Protein AF-A0AAX4JDX9-F1 (afdb_monomer_lite)

Foldseek 3Di:
DADPLQRDDDDPCPPVCCVDPLSVVSVVCVVVVHHRDDPVVVVVVVPDDDDPPPPPPDDDDDDDDDDDDDPDDDPPPPPQDADLVDRHGDDLVVVVVVVDDSQCSVCLVQCAHPLPRDHDPDNVVSSVCVVVDCLVPQDCDPNWRQRPVRDTHDPPPDDPDDDDPPDDDDDPDDPPPPPPPPPPVVVVVVVVVVVVVVVVVVPDDPDDDDPVVD

InterPro domains:
  IPR013087 Zinc finger C2H2-type [PS00028] (113-135)

Radius of gyration: 29.44 Å; chains: 1; bounding box: 74×72×73 Å

Structure (mmCIF, N/CA/C/O backbone):
data_AF-A0AAX4JDX9-F1
#
_entry.id   AF-A0AAX4JDX9-F1
#
loop_
_atom_site.group_PDB
_atom_site.id
_atom_site.type_symbol
_atom_site.label_atom_id
_atom_site.label_alt_id
_atom_site.label_comp_id
_atom_site.label_asym_id
_atom_site.label_entity_id
_atom_site.label_seq_id
_atom_site.pdbx_PDB_ins_code
_atom_site.Cartn_x
_atom_site.Cartn_y
_atom_site.Cartn_z
_atom_site.occupancy
_atom_site.B_iso_or_equiv
_atom_site.auth_seq_id
_atom_site.auth_comp_id
_atom_site.auth_asym_id
_atom_site.auth_atom_id
_atom_site.pdbx_PDB_model_num
ATOM 1 N N . MET A 1 1 ? 21.540 -9.483 -31.081 1.00 88.56 1 MET A N 1
ATOM 2 C CA . MET A 1 1 ? 21.718 -9.995 -29.690 1.00 88.56 1 MET A CA 1
ATOM 3 C C . MET A 1 1 ? 20.359 -9.967 -29.003 1.00 88.56 1 MET A C 1
ATOM 5 O O . MET A 1 1 ? 19.629 -9.013 -29.239 1.00 88.56 1 MET A O 1
ATOM 9 N N . LYS A 1 2 ? 19.993 -10.968 -28.188 1.00 95.00 2 LYS A N 1
ATOM 10 C CA . LYS A 1 2 ? 18.695 -10.973 -27.481 1.00 95.00 2 LYS A CA 1
ATOM 11 C C . LYS A 1 2 ? 18.833 -10.452 -26.053 1.00 95.00 2 LYS A C 1
ATOM 13 O O . LYS A 1 2 ? 19.734 -10.873 -25.330 1.00 95.00 2 LYS A O 1
ATOM 18 N N . CYS A 1 3 ? 17.947 -9.548 -25.651 1.00 96.19 3 CYS A N 1
ATOM 19 C CA . CYS A 1 3 ? 17.867 -9.078 -24.271 1.00 96.19 3 CYS A CA 1
ATOM 20 C C . CYS A 1 3 ? 17.037 -10.069 -23.446 1.00 96.19 3 CYS A C 1
ATOM 22 O O . CYS A 1 3 ? 15.886 -10.328 -23.781 1.0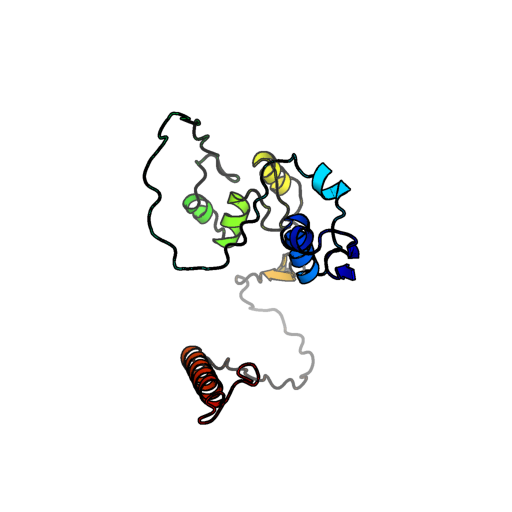0 96.19 3 CYS A O 1
ATOM 24 N N . THR A 1 4 ? 17.589 -10.625 -22.366 1.00 95.81 4 THR A N 1
ATOM 25 C CA . THR A 1 4 ? 16.883 -11.615 -21.531 1.00 95.81 4 THR A CA 1
ATOM 26 C C . THR A 1 4 ? 15.716 -11.016 -20.746 1.00 95.81 4 THR A C 1
ATOM 28 O O . THR A 1 4 ? 14.712 -11.697 -20.570 1.00 95.81 4 THR A O 1
ATOM 31 N N . ALA A 1 5 ? 15.822 -9.750 -20.329 1.00 95.88 5 ALA A N 1
ATOM 32 C CA . ALA A 1 5 ? 14.774 -9.054 -19.582 1.00 95.88 5 ALA A CA 1
ATOM 33 C C . ALA A 1 5 ? 13.570 -8.683 -20.457 1.00 95.88 5 ALA A C 1
ATOM 35 O O . ALA A 1 5 ? 12.433 -8.781 -20.018 1.00 95.88 5 ALA A O 1
ATOM 36 N N . CYS A 1 6 ? 13.809 -8.261 -21.702 1.00 96.06 6 CYS A N 1
ATOM 37 C CA . CYS A 1 6 ? 12.745 -7.815 -22.610 1.00 96.06 6 CYS A CA 1
ATOM 38 C C . CYS A 1 6 ? 12.300 -8.894 -23.605 1.00 96.06 6 CYS A C 1
ATOM 40 O O . CYS A 1 6 ? 11.277 -8.727 -24.248 1.00 96.06 6 CYS A O 1
ATOM 42 N N . GLN A 1 7 ? 13.077 -9.969 -23.771 1.00 95.38 7 GLN A N 1
ATOM 43 C CA . GLN A 1 7 ? 12.855 -11.031 -24.763 1.00 95.38 7 GLN A CA 1
ATOM 44 C C . GLN A 1 7 ? 12.786 -10.543 -26.225 1.00 95.38 7 GLN A C 1
ATOM 46 O O . GLN A 1 7 ? 12.297 -11.256 -27.094 1.00 95.38 7 GLN A O 1
ATOM 51 N N . VAL A 1 8 ? 13.332 -9.356 -26.518 1.00 94.62 8 VAL A N 1
ATOM 52 C CA . VAL A 1 8 ? 13.373 -8.769 -27.868 1.00 94.62 8 VAL A CA 1
ATOM 53 C C . VAL A 1 8 ? 14.750 -8.971 -28.504 1.00 94.62 8 VAL A C 1
ATOM 55 O O . VAL A 1 8 ? 15.791 -8.848 -27.841 1.00 94.62 8 VAL A O 1
ATOM 58 N N . GLU A 1 9 ? 14.760 -9.268 -29.803 1.00 95.75 9 GLU A N 1
ATOM 59 C CA . GLU A 1 9 ? 15.969 -9.269 -30.622 1.00 95.75 9 GLU A CA 1
ATOM 60 C C . GLU A 1 9 ? 16.367 -7.835 -30.982 1.00 95.75 9 GLU A C 1
ATOM 62 O O . GLU A 1 9 ? 15.632 -7.105 -31.642 1.00 95.75 9 GLU A O 1
ATOM 67 N N . LEU A 1 10 ? 17.545 -7.417 -30.522 1.00 93.12 10 LEU A N 1
ATOM 68 C CA . LEU A 1 10 ? 18.084 -6.092 -30.804 1.00 93.12 10 LEU A CA 1
ATOM 69 C C . LEU A 1 10 ? 18.974 -6.169 -32.040 1.00 93.12 10 LEU A C 1
ATOM 71 O O . LEU A 1 10 ? 19.996 -6.873 -32.018 1.00 93.12 10 LEU A O 1
ATOM 75 N N . VAL A 1 11 ? 18.567 -5.438 -33.081 1.00 89.50 11 VAL A N 1
ATOM 76 C CA . VAL A 1 11 ? 19.298 -5.327 -34.348 1.00 89.50 11 VAL A CA 1
ATOM 77 C C . VAL A 1 11 ? 20.189 -4.080 -34.341 1.00 89.50 11 VAL A C 1
ATOM 79 O O . VAL A 1 11 ? 21.396 -4.253 -34.457 1.00 89.50 11 VAL A O 1
ATOM 82 N N . ASP A 1 12 ? 19.667 -2.874 -34.046 1.00 82.00 12 ASP A N 1
ATOM 83 C CA . ASP A 1 12 ? 20.443 -1.654 -34.357 1.00 82.00 12 ASP A CA 1
ATOM 84 C C . ASP A 1 12 ? 20.808 -0.686 -33.216 1.00 82.00 12 ASP A C 1
ATOM 86 O O . ASP A 1 12 ? 21.791 0.024 -33.366 1.00 82.00 12 ASP A O 1
ATOM 90 N N . ASN A 1 13 ? 20.178 -0.681 -32.033 1.00 91.00 13 ASN A N 1
ATOM 91 C CA . ASN A 1 13 ? 20.533 0.297 -30.979 1.00 91.00 13 ASN A CA 1
ATOM 92 C C . ASN A 1 13 ? 20.596 -0.307 -29.567 1.00 91.00 13 ASN A C 1
ATOM 94 O O . ASN A 1 13 ? 19.773 -0.015 -28.696 1.00 91.00 13 ASN A O 1
ATOM 98 N N . LEU A 1 14 ? 21.628 -1.119 -29.298 1.00 93.62 14 LEU A N 1
ATOM 99 C CA . LEU A 1 14 ? 21.824 -1.743 -27.978 1.00 93.62 14 LEU A CA 1
ATOM 100 C C . LEU A 1 14 ? 21.866 -0.705 -26.843 1.00 93.62 14 LEU A C 1
ATOM 102 O O . LEU A 1 14 ? 21.207 -0.869 -25.820 1.00 93.62 14 LEU A O 1
ATOM 106 N N . LYS A 1 15 ? 22.621 0.386 -27.028 1.00 95.62 15 LYS A N 1
ATOM 107 C CA . LYS A 1 15 ? 22.798 1.419 -25.993 1.00 95.62 15 LYS A CA 1
ATOM 108 C C . LYS A 1 15 ? 21.507 2.170 -25.673 1.00 95.62 15 LYS A C 1
ATOM 110 O O . LYS A 1 15 ? 21.327 2.567 -24.526 1.00 95.62 15 LYS A O 1
ATOM 115 N N . GLU A 1 16 ? 20.636 2.380 -26.655 1.00 95.12 16 GLU A N 1
ATOM 116 C CA . GLU A 1 16 ? 19.357 3.062 -26.434 1.00 95.12 16 GLU A CA 1
ATOM 117 C C . GLU A 1 16 ? 18.363 2.135 -25.743 1.00 95.12 16 GLU A C 1
ATOM 119 O O . GLU A 1 16 ? 17.696 2.556 -24.801 1.00 95.12 16 GLU A O 1
ATOM 124 N N . HIS A 1 17 ? 18.341 0.851 -26.117 1.00 95.50 17 HIS A N 1
ATOM 125 C CA . HIS A 1 17 ? 17.499 -0.142 -25.458 1.00 95.50 17 HIS A CA 1
ATOM 126 C C . HIS A 1 17 ? 17.762 -0.211 -23.949 1.00 95.50 17 HIS A C 1
ATOM 128 O O . HIS A 1 17 ? 16.831 -0.054 -23.165 1.00 95.50 17 HIS A O 1
ATOM 134 N N . TYR A 1 18 ? 19.024 -0.359 -23.529 1.00 95.56 18 TYR A N 1
ATOM 135 C CA . TYR A 1 18 ? 19.375 -0.431 -22.103 1.00 95.56 18 TYR A CA 1
ATOM 136 C C . TYR A 1 18 ? 19.109 0.873 -21.332 1.00 95.56 18 TYR A C 1
ATOM 138 O O . TYR A 1 18 ? 19.016 0.848 -20.107 1.00 95.56 18 TYR A O 1
ATOM 146 N N . LYS A 1 19 ? 18.986 2.011 -22.028 1.00 95.62 19 LYS A N 1
ATOM 147 C CA . LYS A 1 19 ? 18.626 3.302 -21.422 1.00 95.62 19 LYS A CA 1
ATOM 148 C C . LYS A 1 19 ? 17.118 3.552 -21.372 1.00 95.62 19 LYS A C 1
ATOM 150 O O . LYS A 1 19 ? 16.700 4.398 -20.585 1.00 95.62 19 LYS A O 1
ATOM 155 N N . SER A 1 20 ? 16.331 2.852 -22.190 1.00 94.88 20 SER A N 1
ATOM 156 C CA . SER A 1 20 ? 14.879 3.026 -22.269 1.00 94.88 20 SER A CA 1
ATOM 157 C C . SER A 1 20 ? 14.181 2.669 -20.954 1.00 94.88 20 SER A C 1
ATOM 159 O O . SER A 1 20 ? 14.582 1.735 -20.255 1.00 94.88 20 SER A O 1
ATOM 161 N N . ASP A 1 21 ? 13.111 3.393 -20.623 1.00 94.69 21 ASP A N 1
ATOM 162 C CA . ASP A 1 21 ? 12.350 3.140 -19.394 1.00 94.69 21 ASP A CA 1
ATOM 163 C C . ASP A 1 21 ? 11.592 1.808 -19.448 1.00 94.69 21 ASP A C 1
ATOM 165 O O . ASP A 1 21 ? 11.508 1.115 -18.435 1.00 94.69 21 ASP A O 1
ATOM 169 N N . LEU A 1 22 ? 11.184 1.369 -20.646 1.00 94.31 22 LEU A N 1
ATOM 170 C CA . LEU A 1 22 ? 10.640 0.029 -20.881 1.00 94.31 22 LEU A CA 1
ATOM 171 C C . LEU A 1 22 ? 11.601 -1.067 -20.393 1.00 94.31 22 LEU A C 1
ATOM 173 O O . LEU A 1 22 ? 11.184 -2.023 -19.741 1.00 94.31 22 LEU A O 1
ATOM 177 N N . HIS A 1 23 ? 12.901 -0.926 -20.679 1.00 95.94 23 HIS A N 1
ATOM 178 C CA . HIS A 1 23 ? 13.896 -1.895 -20.231 1.00 95.94 23 HIS A CA 1
ATOM 179 C C . HIS A 1 23 ? 14.027 -1.909 -18.706 1.00 95.94 23 HIS A C 1
ATOM 181 O O . HIS A 1 23 ? 14.022 -2.984 -18.109 1.00 95.94 23 HIS A O 1
ATOM 187 N N . LYS A 1 24 ? 14.094 -0.735 -18.064 1.00 96.06 24 LYS A N 1
ATOM 188 C CA . LYS A 1 24 ? 14.170 -0.632 -16.595 1.00 96.06 24 LYS A CA 1
ATOM 189 C C . LYS A 1 24 ? 12.960 -1.285 -15.924 1.00 96.06 24 LYS A C 1
ATOM 191 O O . LYS A 1 24 ? 13.129 -2.066 -14.990 1.00 96.06 24 LYS A O 1
ATOM 196 N N . LEU A 1 25 ? 11.762 -1.019 -16.443 1.00 94.44 25 LEU A N 1
ATOM 197 C CA . LEU A 1 25 ? 10.514 -1.571 -15.926 1.00 94.44 25 LEU A CA 1
ATOM 198 C C . LEU A 1 25 ? 10.464 -3.096 -16.096 1.00 94.44 25 LEU A C 1
ATOM 200 O O . LEU A 1 25 ? 10.130 -3.814 -15.156 1.00 94.44 25 LEU A O 1
ATOM 204 N N . ASN A 1 26 ? 10.881 -3.615 -17.252 1.00 95.75 26 ASN A N 1
ATOM 205 C CA . ASN A 1 26 ? 10.943 -5.059 -17.484 1.00 95.75 26 ASN A CA 1
ATOM 206 C C . ASN A 1 26 ? 12.007 -5.761 -16.626 1.00 95.75 26 ASN A C 1
ATOM 208 O O . ASN A 1 26 ? 11.758 -6.866 -16.147 1.00 95.75 26 ASN A O 1
ATOM 212 N N . VAL A 1 27 ? 13.151 -5.123 -16.356 1.00 96.69 27 VAL A N 1
ATOM 213 C CA . VAL A 1 27 ? 14.146 -5.641 -15.398 1.00 96.69 27 VAL A CA 1
ATOM 214 C C . VAL A 1 27 ? 13.549 -5.724 -13.993 1.00 96.69 27 VAL A C 1
ATOM 216 O O . VAL A 1 27 ? 13.705 -6.743 -13.323 1.00 96.69 27 VAL A O 1
ATOM 219 N N . GLN A 1 28 ? 12.812 -4.699 -13.563 1.00 95.06 28 GLN A N 1
ATOM 220 C CA . GLN A 1 28 ? 12.127 -4.716 -12.273 1.00 95.06 28 GLN A CA 1
ATOM 221 C C . GLN A 1 28 ? 11.077 -5.834 -12.212 1.00 95.06 28 GLN A C 1
ATOM 223 O O . GLN A 1 28 ? 11.088 -6.625 -11.274 1.00 95.06 28 GLN A O 1
ATOM 228 N N . ARG A 1 29 ? 10.226 -5.982 -13.237 1.00 94.62 29 ARG A N 1
ATOM 229 C CA . ARG A 1 29 ? 9.246 -7.085 -13.332 1.00 94.62 29 ARG A CA 1
ATOM 230 C C . ARG A 1 29 ? 9.910 -8.459 -13.282 1.00 94.62 29 ARG A C 1
ATOM 232 O O . ARG A 1 29 ? 9.409 -9.350 -12.596 1.00 94.62 29 ARG A O 1
ATOM 239 N N . GLN A 1 30 ? 11.065 -8.611 -13.931 1.00 96.00 30 GLN A N 1
ATOM 240 C CA . GLN A 1 30 ? 11.835 -9.851 -13.908 1.00 96.00 30 GLN A CA 1
ATOM 241 C C . GLN A 1 30 ? 12.283 -10.229 -12.487 1.00 96.00 30 GLN A C 1
ATOM 243 O O . GLN A 1 30 ? 12.251 -11.412 -12.148 1.00 96.00 30 GLN A O 1
ATOM 248 N N . MET A 1 31 ? 12.640 -9.256 -11.636 1.00 92.12 31 MET A N 1
ATOM 249 C CA . MET A 1 31 ? 12.987 -9.510 -10.227 1.00 92.12 31 MET A CA 1
ATOM 250 C C . MET A 1 31 ? 11.815 -10.078 -9.416 1.00 92.12 31 MET A C 1
ATOM 252 O O . MET A 1 31 ? 12.040 -10.822 -8.466 1.00 92.12 31 MET A O 1
ATOM 256 N N . TYR A 1 32 ? 10.578 -9.765 -9.809 1.00 93.69 32 TYR A N 1
ATOM 257 C CA . TYR A 1 32 ? 9.352 -10.263 -9.178 1.00 93.69 32 TYR A CA 1
ATOM 258 C C . TYR A 1 32 ? 8.729 -11.460 -9.911 1.00 93.69 32 TYR A C 1
ATOM 260 O O . TYR A 1 32 ? 7.608 -11.848 -9.597 1.00 93.69 32 TYR A O 1
ATOM 268 N N . HIS A 1 33 ? 9.427 -12.047 -10.890 1.00 91.19 33 HIS A N 1
ATOM 269 C CA . HIS A 1 33 ? 8.914 -13.140 -11.728 1.00 91.19 33 HIS A CA 1
ATOM 270 C C . HIS A 1 33 ? 7.627 -12.798 -12.504 1.00 91.19 33 HIS A C 1
ATOM 272 O O . HIS A 1 33 ? 6.841 -13.683 -12.841 1.00 91.19 33 HIS A O 1
ATOM 278 N N . ILE A 1 34 ? 7.418 -11.519 -12.817 1.00 90.88 34 ILE A N 1
ATOM 279 C CA . ILE A 1 34 ? 6.293 -11.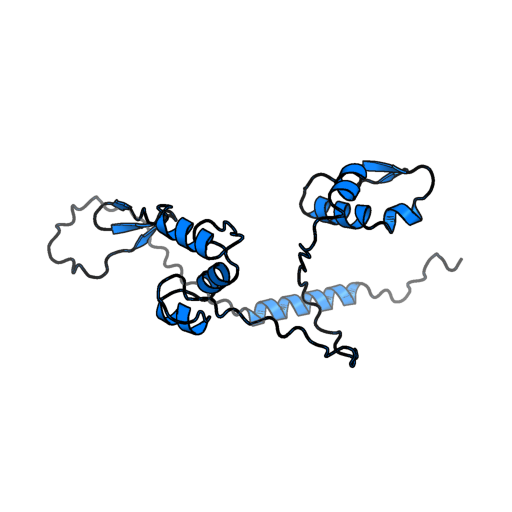042 -13.624 1.00 90.88 34 ILE A CA 1
ATOM 280 C C . ILE A 1 34 ? 6.731 -11.032 -15.101 1.00 90.88 34 ILE A C 1
ATOM 282 O O . ILE A 1 34 ? 7.867 -10.636 -15.386 1.00 90.88 34 ILE A O 1
ATOM 286 N N . PRO A 1 35 ? 5.882 -11.458 -16.059 1.00 94.81 35 PRO A N 1
ATOM 287 C CA . PRO A 1 35 ? 6.231 -11.433 -17.477 1.00 94.81 35 PRO A CA 1
ATOM 288 C C . PRO A 1 35 ? 6.546 -10.006 -17.972 1.00 94.81 35 PRO A C 1
ATOM 290 O O . PRO A 1 35 ? 5.965 -9.033 -17.465 1.00 94.81 35 PRO A O 1
ATOM 293 N N . PRO A 1 36 ? 7.471 -9.874 -18.945 1.00 96.44 36 PRO A N 1
ATOM 294 C CA . PRO A 1 36 ? 7.830 -8.582 -19.514 1.00 96.44 36 PRO A CA 1
ATOM 295 C C . PRO A 1 36 ? 6.657 -7.985 -20.293 1.00 96.44 36 PRO A C 1
ATOM 297 O O . PRO A 1 36 ? 5.915 -8.704 -20.957 1.00 96.44 36 PRO A O 1
ATOM 300 N N . ILE A 1 37 ? 6.524 -6.665 -20.212 1.00 95.31 37 ILE A N 1
ATOM 301 C CA . ILE A 1 37 ? 5.537 -5.880 -20.952 1.00 95.31 37 ILE A CA 1
ATOM 302 C C . ILE A 1 37 ? 6.066 -5.597 -22.359 1.00 95.31 37 ILE A C 1
ATOM 304 O O . ILE A 1 37 ? 7.256 -5.305 -22.550 1.00 95.31 37 ILE A O 1
ATOM 308 N N . SER A 1 38 ? 5.171 -5.683 -23.341 1.00 94.75 38 SER A N 1
ATOM 309 C CA . SER A 1 38 ? 5.464 -5.347 -24.731 1.00 94.75 38 SER A CA 1
ATOM 310 C C . SER A 1 38 ? 5.506 -3.830 -24.952 1.00 94.75 38 SER A C 1
ATOM 312 O O . SER A 1 38 ? 4.931 -3.043 -24.203 1.00 94.75 38 SER A O 1
ATOM 314 N N . LYS A 1 39 ? 6.193 -3.387 -26.009 1.00 91.25 39 LYS A N 1
ATOM 315 C CA . LYS A 1 39 ? 6.285 -1.953 -26.324 1.00 91.25 39 LYS A CA 1
ATOM 316 C C . LYS A 1 39 ? 4.904 -1.329 -26.593 1.00 91.25 39 LYS A C 1
ATOM 318 O O . LYS A 1 39 ? 4.674 -0.194 -26.197 1.00 91.25 39 LYS A O 1
ATOM 323 N N . GLU A 1 40 ? 4.004 -2.076 -27.231 1.00 92.31 40 GLU A N 1
ATOM 324 C CA . GLU A 1 40 ? 2.647 -1.626 -27.566 1.00 92.31 40 GLU A CA 1
ATOM 325 C C . GLU A 1 40 ? 1.801 -1.391 -26.306 1.00 92.31 40 GLU A C 1
ATOM 327 O O . GLU A 1 40 ? 1.161 -0.351 -26.176 1.00 92.31 40 GLU A O 1
ATOM 332 N N . GLU A 1 41 ? 1.859 -2.312 -25.339 1.00 90.94 41 GLU A N 1
ATOM 333 C CA . GLU A 1 41 ? 1.173 -2.176 -24.046 1.00 90.94 41 GLU A CA 1
ATOM 334 C C . GLU A 1 41 ? 1.703 -0.988 -23.234 1.00 90.94 41 GLU A C 1
ATOM 336 O O . GLU A 1 41 ? 0.922 -0.234 -22.658 1.00 90.94 41 GLU A O 1
ATOM 341 N N . PHE A 1 42 ? 3.023 -0.778 -23.233 1.00 91.31 42 PHE A N 1
ATOM 342 C CA . PHE A 1 42 ? 3.646 0.343 -22.526 1.00 91.31 42 PHE A CA 1
ATOM 343 C C . PHE A 1 42 ? 3.209 1.709 -23.076 1.00 91.31 42 PHE A C 1
ATOM 345 O O . PHE A 1 42 ? 3.000 2.650 -22.313 1.00 91.31 42 PHE A O 1
ATOM 352 N N . GLU A 1 43 ? 3.048 1.830 -24.396 1.00 90.50 43 GLU A N 1
ATOM 353 C CA . GLU A 1 43 ? 2.559 3.063 -25.025 1.00 90.50 43 GLU A CA 1
ATOM 354 C C . GLU A 1 43 ? 1.049 3.272 -24.794 1.00 90.50 43 GLU A C 1
ATOM 356 O O . GLU A 1 43 ? 0.609 4.415 -24.670 1.00 90.50 43 GLU A O 1
ATOM 361 N N . LEU A 1 44 ? 0.267 2.191 -24.668 1.00 86.62 44 LEU A N 1
ATOM 362 C CA . LEU A 1 44 ? -1.167 2.235 -24.344 1.00 86.62 44 LEU A CA 1
ATOM 363 C C . LEU A 1 44 ? -1.440 2.671 -22.892 1.00 86.62 44 LEU A C 1
ATOM 365 O O . LEU A 1 44 ? -2.383 3.425 -22.655 1.00 86.62 44 LEU A O 1
ATOM 369 N N . GLU A 1 45 ? -0.616 2.243 -21.929 1.00 70.75 45 GLU A N 1
ATOM 370 C CA . GLU A 1 45 ? -0.718 2.667 -20.519 1.00 70.75 45 GLU A CA 1
ATOM 371 C C . GLU A 1 45 ? -0.176 4.088 -20.269 1.00 70.75 45 GLU A C 1
ATOM 373 O O . GLU A 1 45 ? -0.473 4.697 -19.240 1.00 70.75 45 GLU A O 1
ATOM 378 N N . GLY A 1 46 ? 0.552 4.667 -21.231 1.00 60.72 46 GLY A N 1
ATOM 379 C CA . GLY A 1 46 ? 1.241 5.962 -21.140 1.00 60.72 46 GLY A CA 1
ATOM 380 C C . GLY A 1 46 ? 0.372 7.222 -20.983 1.00 60.72 46 GLY A C 1
ATOM 381 O O . GLY A 1 46 ? 0.881 8.326 -21.173 1.00 60.72 46 GLY A O 1
ATOM 382 N N . ALA A 1 47 ? -0.912 7.104 -20.632 1.00 48.75 47 ALA A N 1
ATOM 383 C CA . ALA A 1 47 ? -1.802 8.245 -20.395 1.00 48.75 47 ALA A CA 1
ATOM 384 C C . ALA A 1 47 ? -2.636 8.170 -19.102 1.00 48.75 47 ALA A C 1
ATOM 386 O O . ALA A 1 47 ? -3.338 9.138 -18.800 1.00 48.75 47 ALA A O 1
ATOM 387 N N . SER A 1 48 ? -2.571 7.092 -18.307 1.00 44.06 48 SER A N 1
ATOM 388 C CA . SER A 1 48 ? -3.232 7.092 -16.994 1.00 44.06 48 SER A CA 1
ATOM 389 C C . SER A 1 48 ? -2.271 7.587 -15.913 1.00 44.06 48 SER A C 1
ATOM 391 O O . SER A 1 48 ? -1.409 6.860 -15.429 1.00 44.06 48 SER A O 1
ATOM 393 N N . SER A 1 49 ? -2.437 8.863 -15.580 1.00 47.66 49 SER A N 1
ATOM 394 C CA . SER A 1 49 ? -1.925 9.561 -14.402 1.00 47.66 49 SER A CA 1
ATOM 395 C C . SER A 1 49 ? -1.797 8.696 -13.139 1.00 47.66 49 SER A C 1
ATOM 397 O O . SER A 1 49 ? -2.759 8.039 -12.747 1.00 47.66 49 SER A O 1
ATOM 399 N N . ASP A 1 50 ? -0.654 8.840 -12.465 1.00 50.38 50 ASP A N 1
ATOM 400 C CA . ASP A 1 50 ? -0.427 8.569 -11.040 1.00 50.38 50 ASP A CA 1
ATOM 401 C C . ASP A 1 50 ? -0.688 7.145 -10.531 1.00 50.38 50 ASP A C 1
ATOM 403 O O . ASP A 1 50 ? -1.639 6.886 -9.799 1.00 50.38 50 ASP A O 1
ATOM 407 N N . VAL A 1 51 ? 0.283 6.258 -10.758 1.00 49.50 51 VAL A N 1
ATOM 408 C CA . VAL A 1 51 ? 0.728 5.353 -9.687 1.00 49.50 51 VAL A CA 1
ATOM 409 C C . VAL A 1 51 ? 2.255 5.333 -9.690 1.00 49.50 51 VAL A C 1
ATOM 411 O O . VAL A 1 51 ? 2.900 4.366 -10.093 1.00 49.50 51 VAL A O 1
ATOM 414 N N . SER A 1 52 ? 2.854 6.437 -9.248 1.00 47.34 52 SER A N 1
ATOM 415 C CA . SER A 1 52 ? 4.225 6.417 -8.745 1.00 47.34 52 SER A CA 1
ATOM 416 C C . SER A 1 52 ? 4.227 5.512 -7.517 1.00 47.34 52 SER A C 1
ATOM 418 O O . SER A 1 52 ? 3.940 5.951 -6.405 1.00 47.34 52 SER A O 1
ATOM 420 N N . VAL A 1 53 ? 4.491 4.218 -7.707 1.00 48.22 53 VAL A N 1
ATOM 421 C CA . VAL A 1 53 ? 4.901 3.360 -6.595 1.00 48.22 53 VAL A CA 1
ATOM 422 C C . VAL A 1 53 ? 6.327 3.783 -6.265 1.00 48.22 53 VAL A C 1
ATOM 424 O O . VAL A 1 53 ? 7.294 3.150 -6.685 1.00 48.22 53 VAL A O 1
ATOM 427 N N . ASP A 1 54 ? 6.449 4.907 -5.559 1.00 42.22 54 ASP A N 1
ATOM 428 C CA . ASP A 1 54 ? 7.664 5.296 -4.862 1.00 42.22 54 ASP A CA 1
ATOM 429 C C . ASP A 1 54 ? 7.920 4.228 -3.799 1.00 42.22 54 ASP A C 1
ATOM 431 O O . ASP A 1 54 ? 7.528 4.335 -2.635 1.00 42.22 54 ASP A O 1
ATOM 435 N N . ILE A 1 55 ? 8.572 3.145 -4.223 1.00 49.25 55 ILE A N 1
ATOM 436 C CA . ILE A 1 55 ? 9.257 2.227 -3.328 1.00 49.25 55 ILE A CA 1
ATOM 437 C C . ILE A 1 55 ? 10.379 3.063 -2.724 1.00 49.25 55 ILE A C 1
ATOM 439 O O . ILE A 1 55 ? 11.469 3.175 -3.283 1.00 49.25 55 ILE A O 1
ATOM 443 N N . SER A 1 56 ? 10.056 3.704 -1.603 1.00 43.22 56 SER A N 1
ATOM 444 C CA . SER A 1 56 ? 10.980 4.400 -0.721 1.00 43.22 56 SER A CA 1
ATOM 445 C C . SER A 1 56 ? 11.997 3.386 -0.201 1.00 43.22 56 SER A C 1
ATOM 447 O O . SER A 1 56 ? 11.863 2.827 0.882 1.00 43.22 56 SER A O 1
ATOM 449 N N . LEU A 1 57 ? 13.001 3.093 -1.023 1.00 45.28 57 LEU A N 1
ATOM 450 C CA . LEU A 1 57 ? 14.251 2.511 -0.579 1.00 45.28 57 LEU A CA 1
ATOM 451 C C . LEU A 1 57 ? 14.960 3.604 0.212 1.00 45.28 57 LEU A C 1
ATOM 453 O O . LEU A 1 57 ? 15.308 4.646 -0.336 1.00 45.28 57 LEU A O 1
ATOM 457 N N . ASP A 1 58 ? 15.113 3.357 1.509 1.00 46.72 58 ASP A N 1
ATOM 458 C CA . ASP A 1 58 ? 15.853 4.164 2.473 1.00 46.72 58 ASP A CA 1
ATOM 459 C C . ASP A 1 58 ? 17.250 4.563 1.955 1.00 46.72 58 ASP A C 1
ATOM 461 O O . ASP A 1 58 ? 18.266 3.945 2.271 1.00 46.72 58 ASP A O 1
ATOM 465 N N . THR A 1 59 ? 17.330 5.655 1.201 1.00 41.88 59 THR A N 1
ATOM 466 C CA . THR A 1 59 ? 18.555 6.435 1.023 1.00 41.88 59 THR A CA 1
ATOM 467 C C . THR A 1 59 ? 18.435 7.691 1.866 1.00 41.88 59 THR A C 1
ATOM 469 O O . THR A 1 59 ? 18.047 8.764 1.406 1.00 41.88 59 THR A O 1
ATOM 472 N N . LYS A 1 60 ? 18.785 7.547 3.147 1.00 50.25 60 LYS A N 1
ATOM 473 C CA . LYS A 1 60 ? 19.280 8.671 3.940 1.00 50.25 60 LYS A CA 1
ATOM 474 C C . LYS A 1 60 ? 20.516 9.202 3.221 1.00 50.25 60 LYS A C 1
ATOM 476 O O . LYS A 1 60 ? 21.477 8.457 3.108 1.00 50.25 60 LYS A O 1
ATOM 481 N N . GLU A 1 61 ? 20.435 10.449 2.757 1.00 50.91 61 GLU A N 1
ATOM 482 C CA . GLU A 1 61 ? 21.513 11.355 2.309 1.00 50.91 61 GLU A CA 1
ATOM 483 C C . GLU A 1 61 ? 21.230 11.973 0.933 1.00 50.91 61 GLU A C 1
ATOM 485 O O . GLU A 1 61 ? 21.919 11.691 -0.034 1.00 50.91 61 GLU A O 1
ATOM 490 N N . PHE A 1 62 ? 20.250 12.878 0.845 1.00 40.16 62 PHE A N 1
ATOM 491 C CA . PHE A 1 62 ? 20.296 13.968 -0.144 1.00 40.16 62 PHE A CA 1
ATOM 492 C C . PHE A 1 62 ? 19.474 15.179 0.321 1.00 40.16 62 PHE A C 1
ATOM 494 O O . PHE A 1 62 ? 18.581 15.684 -0.351 1.00 40.16 62 PHE A O 1
ATOM 501 N N . SER A 1 63 ? 19.778 15.682 1.515 1.00 49.19 63 SER A N 1
ATOM 502 C CA . SER A 1 63 ? 19.375 17.028 1.918 1.00 49.19 63 SER A CA 1
ATOM 503 C C . SER A 1 63 ? 20.428 18.015 1.431 1.00 49.19 63 SER A C 1
ATOM 505 O O . SER A 1 63 ? 21.453 18.193 2.087 1.00 49.19 63 SER A O 1
ATOM 507 N N . ARG A 1 64 ? 20.163 18.662 0.290 1.00 50.72 64 ARG A N 1
ATOM 508 C CA . ARG A 1 64 ? 20.567 20.050 0.005 1.00 50.72 64 ARG A CA 1
ATOM 509 C C . ARG A 1 64 ? 19.912 20.564 -1.281 1.00 50.72 64 ARG A C 1
ATOM 511 O O . ARG A 1 64 ? 20.165 20.067 -2.367 1.00 50.72 64 ARG A O 1
ATOM 518 N N . GLU A 1 65 ? 19.141 21.631 -1.084 1.00 50.28 65 GLU A N 1
ATOM 519 C CA . GLU A 1 65 ? 18.892 22.719 -2.035 1.00 50.28 65 GLU A CA 1
ATOM 520 C C . GLU A 1 65 ? 17.958 22.461 -3.223 1.00 50.28 65 GLU A C 1
ATOM 522 O O . GLU A 1 65 ? 18.384 22.381 -4.368 1.00 50.28 65 GLU A O 1
ATOM 527 N N . ILE A 1 66 ? 16.649 22.572 -2.972 1.00 46.25 66 ILE A N 1
ATOM 528 C CA . ILE A 1 66 ? 15.754 23.232 -3.932 1.00 46.25 66 ILE A CA 1
ATOM 529 C C . ILE A 1 66 ? 14.984 24.320 -3.186 1.00 46.25 66 ILE A C 1
ATOM 531 O O . ILE A 1 66 ? 14.039 24.067 -2.443 1.00 46.25 66 ILE A O 1
ATOM 535 N N . LYS A 1 67 ? 15.457 25.557 -3.353 1.00 47.31 67 LYS A N 1
ATOM 536 C CA . LYS A 1 67 ? 14.772 26.772 -2.918 1.00 47.31 67 LYS A CA 1
ATOM 537 C C . LYS A 1 67 ? 13.731 27.165 -3.965 1.00 47.31 67 LYS A C 1
ATOM 539 O O . LYS A 1 67 ? 14.061 27.323 -5.134 1.00 47.31 67 LYS A O 1
ATOM 544 N N . ASN A 1 68 ? 12.527 27.426 -3.468 1.00 50.59 68 ASN A N 1
ATOM 545 C CA . ASN A 1 68 ? 11.634 28.516 -3.853 1.00 50.59 68 ASN A CA 1
ATOM 546 C C . ASN A 1 68 ? 11.394 28.735 -5.351 1.00 50.59 68 ASN A C 1
ATOM 548 O O . ASN A 1 68 ? 12.130 29.480 -5.998 1.00 50.59 68 ASN A O 1
ATOM 552 N N . LYS A 1 69 ? 10.245 28.253 -5.836 1.00 47.88 69 LYS A N 1
ATOM 553 C CA . LYS A 1 69 ? 9.353 29.034 -6.707 1.00 47.88 69 LYS A CA 1
ATOM 554 C C . LYS A 1 69 ? 7.979 28.365 -6.800 1.00 47.88 69 LYS A C 1
ATOM 556 O O . LYS A 1 69 ? 7.898 27.165 -7.021 1.00 47.88 69 LYS A O 1
ATOM 561 N N . ASN A 1 70 ? 6.941 29.197 -6.701 1.00 45.16 70 ASN A N 1
ATOM 562 C CA . ASN A 1 70 ? 5.510 28.926 -6.908 1.00 45.16 70 ASN A CA 1
ATOM 563 C C . ASN A 1 70 ? 4.661 28.561 -5.682 1.00 45.16 70 ASN A C 1
ATOM 565 O O . ASN A 1 70 ? 3.878 27.618 -5.698 1.00 45.16 70 ASN A O 1
ATOM 569 N N . GLU A 1 71 ? 4.674 29.439 -4.680 1.00 51.25 71 GLU A N 1
ATOM 570 C CA . GLU A 1 71 ? 3.489 29.680 -3.850 1.00 51.25 71 GLU A CA 1
ATOM 571 C C . GLU A 1 71 ? 2.476 30.512 -4.653 1.00 51.25 71 GLU A C 1
ATOM 573 O O . GLU A 1 71 ? 2.418 31.736 -4.553 1.00 51.25 71 GLU A O 1
ATOM 578 N N . ASN A 1 72 ? 1.692 29.872 -5.520 1.00 50.06 72 ASN A N 1
ATOM 579 C CA . ASN A 1 72 ? 0.534 30.531 -6.117 1.00 50.06 72 ASN A CA 1
ATOM 580 C C . ASN A 1 72 ? -0.654 29.570 -6.218 1.00 50.06 72 ASN A C 1
ATOM 582 O O . ASN A 1 72 ? -0.801 28.811 -7.166 1.00 50.06 72 ASN A O 1
ATOM 586 N N . LYS A 1 73 ? -1.529 29.693 -5.214 1.00 52.88 73 LYS A N 1
ATOM 587 C CA . LYS A 1 73 ? -2.990 29.556 -5.303 1.00 52.88 73 LYS A CA 1
ATOM 588 C C . LYS A 1 73 ? -3.536 28.270 -5.940 1.00 52.88 73 LYS A C 1
ATOM 590 O O . LYS A 1 73 ? -4.169 28.315 -6.986 1.00 52.88 73 LYS A O 1
ATOM 595 N N . LEU A 1 74 ? -3.556 27.199 -5.158 1.00 55.56 74 LEU A N 1
ATOM 596 C CA . LEU A 1 74 ? -4.789 26.428 -5.015 1.00 55.56 74 LEU A CA 1
ATOM 597 C C . LEU A 1 74 ? -5.092 26.306 -3.522 1.00 55.56 74 LEU A C 1
ATOM 599 O O . LEU A 1 74 ? -4.578 25.437 -2.830 1.00 55.56 74 LEU A O 1
ATOM 603 N N . LYS A 1 75 ? -5.955 27.196 -3.015 1.00 53.53 75 LYS A N 1
ATOM 604 C CA . LYS A 1 75 ? -6.720 26.925 -1.793 1.00 53.53 75 LYS A CA 1
ATOM 605 C C . LYS A 1 75 ? -7.720 25.824 -2.146 1.00 53.53 75 LYS A C 1
ATOM 607 O O . LYS A 1 75 ? -8.905 26.098 -2.324 1.00 53.53 75 LYS A O 1
ATOM 612 N N . GLN A 1 76 ? -7.229 24.605 -2.364 1.00 61.19 76 GLN A N 1
ATOM 613 C CA . GLN A 1 76 ? -8.093 23.439 -2.392 1.00 61.19 76 GLN A CA 1
ATOM 614 C C . GLN A 1 76 ? -8.755 23.409 -1.027 1.00 61.19 76 GLN A C 1
ATOM 616 O O . GLN A 1 76 ? -8.094 23.401 0.009 1.00 61.19 76 GLN A O 1
ATOM 621 N N . LYS A 1 77 ? -10.075 23.555 -1.054 1.00 58.03 77 LYS A N 1
ATOM 622 C CA . LYS A 1 77 ? -10.939 23.443 0.105 1.00 58.03 77 LYS A CA 1
ATOM 623 C C . LYS A 1 77 ? -10.605 22.082 0.709 1.00 58.03 77 LYS A C 1
ATOM 625 O O . LYS A 1 77 ? -10.935 21.074 0.092 1.00 58.03 77 LYS A O 1
ATOM 630 N N . ILE A 1 78 ? -9.858 22.064 1.814 1.00 67.12 78 ILE A N 1
ATOM 631 C CA . ILE A 1 78 ? -9.558 20.834 2.542 1.00 67.12 78 ILE A CA 1
ATOM 632 C C . ILE A 1 78 ? -10.927 20.323 2.963 1.00 67.12 78 ILE A C 1
ATOM 634 O O . ILE A 1 78 ? -11.585 20.919 3.814 1.00 67.12 78 ILE A O 1
ATOM 638 N N . VAL A 1 79 ? -11.424 19.328 2.236 1.00 72.50 79 VAL A N 1
ATOM 639 C CA . VAL A 1 79 ? -12.651 18.645 2.600 1.00 72.50 79 VAL A CA 1
ATOM 640 C C . VAL A 1 79 ? -12.272 17.893 3.859 1.00 72.50 79 VAL A C 1
ATOM 642 O O . VAL A 1 79 ? -11.492 16.948 3.793 1.00 72.50 79 VAL A O 1
ATOM 645 N N . THR A 1 80 ? -12.733 18.381 5.006 1.00 81.38 80 THR A N 1
ATOM 646 C CA . THR A 1 80 ? -12.623 17.648 6.259 1.00 81.38 80 THR A CA 1
ATOM 647 C C . THR A 1 80 ? -13.435 16.374 6.084 1.00 81.38 80 THR A C 1
ATOM 649 O O . THR A 1 80 ? -14.664 16.392 6.002 1.00 81.38 80 THR A O 1
ATOM 652 N N . GLU A 1 81 ? -12.734 15.263 5.880 1.00 88.38 81 GLU A N 1
ATOM 653 C CA . GLU A 1 81 ? -13.373 13.962 5.776 1.00 88.38 81 GLU A CA 1
ATOM 654 C C . GLU A 1 81 ? -13.902 13.577 7.165 1.00 88.38 81 GLU A C 1
ATOM 656 O O . GLU A 1 81 ? -13.290 13.869 8.191 1.00 88.38 81 GLU A O 1
ATOM 661 N N . ILE A 1 82 ? -15.093 12.986 7.197 1.00 93.38 82 ILE A N 1
ATOM 662 C CA . ILE A 1 82 ? -15.771 12.573 8.429 1.00 93.38 82 ILE A CA 1
ATOM 663 C C . ILE A 1 82 ? -15.364 11.127 8.730 1.00 93.38 82 ILE A C 1
ATOM 665 O O . ILE A 1 82 ? -15.183 10.328 7.806 1.00 93.38 82 ILE A O 1
ATOM 669 N N . CYS A 1 83 ? -15.236 10.788 10.011 1.00 94.31 83 CYS A N 1
ATOM 670 C CA . CYS A 1 83 ? -14.938 9.440 10.481 1.00 94.31 83 CYS A CA 1
ATOM 671 C C . CYS A 1 83 ? -15.903 8.384 9.900 1.00 94.31 83 CYS A C 1
ATOM 673 O O . CYS A 1 83 ? -17.104 8.609 9.723 1.00 94.31 83 CYS A O 1
ATOM 675 N N . LEU A 1 84 ? -15.393 7.180 9.628 1.00 92.38 84 LEU A N 1
ATOM 676 C CA . LEU A 1 84 ? -16.213 6.077 9.113 1.00 92.38 84 LEU A CA 1
ATOM 677 C C . LEU A 1 84 ? -17.246 5.578 10.140 1.00 92.38 84 LEU A C 1
ATOM 679 O O . LEU A 1 84 ? -18.348 5.172 9.749 1.00 92.38 84 LEU A O 1
ATOM 683 N N . PHE A 1 85 ? -16.914 5.650 11.434 1.00 91.00 85 PHE A N 1
ATOM 684 C CA . PHE A 1 85 ? -17.699 5.083 12.537 1.00 91.00 85 PHE A CA 1
ATOM 685 C C . PHE A 1 85 ? -18.571 6.105 13.281 1.00 91.00 85 PHE A C 1
ATOM 687 O O . PHE A 1 85 ? -19.510 5.707 13.968 1.00 91.00 85 PHE A O 1
ATOM 694 N N . CYS A 1 86 ? -18.303 7.409 13.150 1.00 94.19 86 CYS A N 1
ATOM 695 C CA . CYS A 1 86 ? -19.089 8.460 13.804 1.00 94.19 86 CYS A CA 1
ATOM 696 C C . CYS A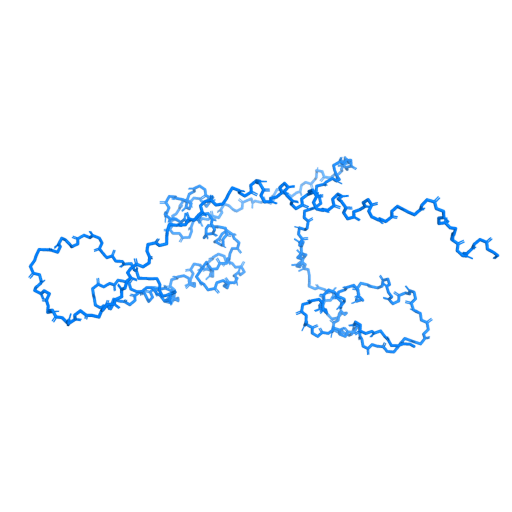 1 86 ? -19.088 9.777 13.006 1.00 94.19 86 CYS A C 1
ATOM 698 O O . CYS A 1 86 ? -18.530 9.846 11.920 1.00 94.19 86 CYS A O 1
ATOM 700 N N . GLU A 1 87 ? -19.723 10.823 13.535 1.00 94.69 87 GLU A N 1
ATOM 701 C CA . GLU A 1 87 ? -19.887 12.120 12.855 1.00 94.69 87 GLU A CA 1
ATOM 702 C C . GLU A 1 87 ? -18.759 13.133 13.144 1.00 94.69 87 GLU A C 1
ATOM 704 O O . GLU A 1 87 ? -18.852 14.289 12.736 1.00 94.69 87 GLU A O 1
ATOM 709 N N . LYS A 1 88 ? -17.693 12.729 13.850 1.00 95.06 88 LYS A N 1
ATOM 710 C CA . LYS A 1 88 ? -16.532 13.595 14.115 1.00 95.06 88 LYS A CA 1
ATOM 711 C C . LYS A 1 88 ? -15.607 13.688 12.897 1.00 95.06 88 LYS A C 1
ATOM 713 O O . LYS A 1 88 ? -15.615 12.815 12.027 1.00 95.06 88 LYS A O 1
ATOM 718 N N . GLU A 1 89 ? -14.783 14.735 12.864 1.00 94.94 89 GLU A N 1
ATOM 719 C CA . GLU A 1 89 ? -13.718 14.878 11.869 1.00 94.94 89 GLU A CA 1
ATOM 720 C C . GLU A 1 89 ? -12.743 13.705 11.949 1.00 94.94 89 GLU A C 1
ATOM 722 O O . GLU A 1 89 ? -12.412 13.208 13.029 1.00 94.94 89 GLU A O 1
ATOM 727 N N . GLU A 1 90 ? -12.313 13.236 10.786 1.00 93.56 90 GLU A N 1
ATOM 728 C CA . GLU A 1 90 ? -11.379 12.138 10.715 1.00 93.56 90 GLU A CA 1
ATOM 729 C C . GLU A 1 90 ? -9.966 12.604 11.070 1.00 93.56 90 GLU A C 1
ATOM 731 O O . GLU A 1 90 ? -9.388 13.483 10.431 1.00 93.56 90 GLU A O 1
ATOM 736 N N . SER A 1 91 ? -9.388 11.960 12.077 1.00 94.94 91 SER A N 1
ATOM 737 C CA . SER A 1 91 ? -7.975 12.073 12.399 1.00 94.94 91 SER A CA 1
ATOM 738 C C . SER A 1 91 ? -7.439 10.713 12.832 1.00 94.94 91 SER A C 1
ATOM 740 O O . SER A 1 91 ? -8.190 9.844 13.284 1.00 94.94 91 SER A O 1
ATOM 742 N N . PHE A 1 92 ? -6.125 10.526 12.703 1.00 95.94 92 PHE A N 1
ATOM 743 C CA . PHE A 1 92 ? -5.449 9.327 13.200 1.00 95.94 92 PHE A CA 1
ATOM 744 C C . PHE A 1 92 ? -5.722 9.125 14.700 1.00 95.94 92 PHE A C 1
ATOM 746 O O . PHE A 1 92 ? -6.092 8.037 15.129 1.00 95.94 92 PHE A O 1
ATOM 753 N N . GLU A 1 93 ? -5.632 10.207 15.480 1.00 96.56 93 GLU A N 1
ATOM 754 C CA . GLU A 1 93 ? -5.914 10.217 16.920 1.00 96.56 93 GLU A CA 1
ATOM 755 C C . GLU A 1 93 ? -7.359 9.822 17.231 1.00 96.56 93 GLU A C 1
ATOM 757 O O . GLU A 1 93 ? -7.610 9.081 18.177 1.00 96.56 93 GLU A O 1
ATOM 762 N N . HIS A 1 94 ? -8.316 10.263 16.413 1.00 96.06 94 HIS A N 1
ATOM 763 C CA . HIS A 1 94 ? -9.712 9.915 16.617 1.00 96.06 94 HIS A CA 1
ATOM 764 C C . HIS A 1 94 ? -9.989 8.426 16.350 1.00 96.06 94 HIS A C 1
ATOM 766 O O . HIS A 1 94 ? -10.807 7.831 17.046 1.00 96.06 94 HIS A O 1
ATOM 772 N N . TYR A 1 95 ? -9.301 7.784 15.401 1.00 93.75 95 TYR A N 1
ATOM 773 C CA . TYR A 1 95 ? -9.457 6.339 15.196 1.00 93.75 95 TYR A CA 1
ATOM 774 C C . TYR A 1 95 ? -8.906 5.491 16.349 1.00 93.75 95 TYR A C 1
ATOM 776 O O . TYR A 1 95 ? -9.430 4.403 16.588 1.00 93.75 95 TYR A O 1
ATOM 784 N N . LEU A 1 96 ? -7.930 5.999 17.108 1.00 94.12 96 LEU A N 1
ATOM 785 C CA . LEU A 1 96 ? -7.485 5.352 18.347 1.00 94.12 96 LEU A CA 1
ATOM 786 C C . LEU A 1 96 ? -8.592 5.339 19.414 1.00 94.12 96 LEU A C 1
ATOM 788 O O . LEU A 1 96 ? -8.646 4.408 20.213 1.00 94.12 96 LEU A O 1
ATOM 792 N N . GLU A 1 97 ? -9.519 6.312 19.402 1.00 95.94 97 GLU A N 1
ATOM 793 C CA . GLU A 1 97 ? -10.700 6.301 20.285 1.00 95.94 97 GLU A CA 1
ATOM 794 C C . GLU A 1 97 ? -11.660 5.129 19.979 1.00 95.94 97 GLU A C 1
ATOM 796 O O . GLU A 1 97 ? -12.520 4.826 20.804 1.00 95.94 97 GLU A O 1
ATOM 801 N N . HIS A 1 98 ? -11.526 4.470 18.818 1.00 90.25 98 HIS A N 1
ATOM 802 C CA . HIS A 1 98 ? -12.336 3.315 18.393 1.00 90.25 98 HIS A CA 1
ATOM 803 C C . HIS A 1 98 ? -11.627 1.962 18.585 1.00 90.25 98 HIS A C 1
ATOM 805 O O . HIS A 1 98 ? -12.012 0.980 17.952 1.00 90.25 98 HIS A O 1
ATOM 811 N N . ASP A 1 99 ? -10.596 1.898 19.435 1.00 92.75 99 ASP A N 1
ATOM 812 C CA . ASP A 1 99 ? -9.824 0.678 19.741 1.00 92.75 99 ASP A CA 1
ATOM 813 C C . ASP A 1 99 ? -9.143 0.023 18.517 1.00 92.75 99 ASP A C 1
ATOM 815 O O . ASP A 1 99 ? -8.884 -1.184 18.502 1.00 92.75 99 ASP A O 1
ATOM 819 N N . LEU A 1 100 ? -8.840 0.809 17.479 1.00 88.62 100 LEU A N 1
ATOM 820 C CA . LEU A 1 100 ? -8.090 0.350 16.308 1.00 88.62 100 LEU A CA 1
ATOM 821 C C . LEU A 1 100 ? -6.582 0.452 16.551 1.00 88.62 100 LEU A C 1
ATOM 823 O O . LEU A 1 100 ? -6.099 1.408 17.154 1.00 88.62 100 LEU A O 1
ATOM 827 N N . ASN A 1 101 ? -5.822 -0.513 16.036 1.00 94.00 101 ASN A N 1
ATOM 828 C CA . ASN A 1 101 ? -4.360 -0.467 16.065 1.00 94.00 101 ASN A CA 1
ATOM 829 C C . ASN A 1 101 ? -3.807 0.455 14.969 1.00 94.00 101 ASN A C 1
ATOM 831 O O . ASN A 1 101 ? -4.386 0.547 13.889 1.00 94.00 101 ASN A O 1
ATOM 835 N N . ASP A 1 102 ? -2.610 1.011 15.173 1.00 96.31 102 ASP A N 1
ATOM 836 C CA . ASP A 1 102 ? -1.926 1.911 14.223 1.00 96.31 102 ASP A CA 1
ATOM 837 C C . ASP A 1 102 ? -1.903 1.394 12.773 1.00 96.31 102 ASP A C 1
ATOM 839 O O . ASP A 1 102 ? -2.090 2.149 11.813 1.00 96.31 102 ASP A O 1
ATOM 843 N N . ASN A 1 103 ? -1.718 0.082 12.604 1.00 92.25 103 ASN A N 1
ATOM 844 C CA . ASN A 1 103 ? -1.744 -0.559 11.292 1.00 92.25 103 ASN A CA 1
ATOM 845 C C . ASN A 1 103 ? -3.140 -0.493 10.661 1.00 92.25 103 ASN A C 1
ATOM 847 O O . ASN A 1 103 ? -3.265 -0.098 9.508 1.00 92.25 103 ASN A O 1
ATOM 851 N N . GLU A 1 104 ? -4.188 -0.843 11.411 1.00 92.94 104 GLU A N 1
ATOM 852 C CA . GLU A 1 104 ? -5.582 -0.832 10.942 1.00 92.94 104 GLU A CA 1
ATOM 853 C C . GLU A 1 104 ? -6.018 0.588 10.565 1.00 92.94 104 GLU A C 1
ATOM 855 O O . GLU A 1 104 ? -6.645 0.789 9.526 1.00 92.94 104 GLU A O 1
ATOM 860 N N . ILE A 1 105 ? -5.596 1.585 11.349 1.00 95.12 105 ILE A N 1
ATOM 861 C CA . ILE A 1 105 ? -5.840 3.004 11.065 1.00 95.12 105 ILE A CA 1
ATOM 862 C C . ILE A 1 105 ? -5.167 3.415 9.755 1.00 95.12 105 ILE A C 1
ATOM 864 O O . ILE A 1 105 ? -5.780 4.083 8.923 1.00 95.12 105 ILE A O 1
ATOM 868 N N . SER A 1 106 ? -3.928 2.972 9.533 1.00 95.81 106 SER A N 1
ATOM 869 C CA . SER A 1 106 ? -3.185 3.263 8.303 1.00 95.81 106 SER A CA 1
ATOM 870 C C . SER A 1 106 ? -3.883 2.702 7.059 1.00 95.81 106 SER A C 1
ATOM 872 O O . SER A 1 106 ? -3.929 3.377 6.031 1.00 95.81 106 SER A O 1
ATOM 874 N N . TYR A 1 107 ? -4.480 1.508 7.145 1.00 95.38 107 TYR A N 1
ATOM 875 C CA . TYR A 1 107 ? -5.314 0.966 6.064 1.00 95.38 107 TYR A CA 1
ATOM 876 C C . TYR A 1 107 ? -6.549 1.851 5.816 1.00 95.38 107 TYR A C 1
ATOM 878 O O . TYR A 1 107 ? -6.779 2.300 4.692 1.00 95.38 107 TYR A O 1
ATOM 886 N N . LEU A 1 108 ? -7.302 2.205 6.864 1.00 94.56 108 LEU A N 1
ATOM 887 C CA . LEU A 1 108 ? -8.510 3.030 6.713 1.00 94.56 108 LEU A CA 1
ATOM 888 C C . LEU A 1 108 ? -8.219 4.417 6.114 1.00 94.56 108 LEU A C 1
ATOM 890 O O . LEU A 1 108 ? -8.964 4.875 5.243 1.00 94.56 108 LEU A O 1
ATOM 894 N N . LEU A 1 109 ? -7.117 5.057 6.518 1.00 94.75 109 LEU A N 1
ATOM 895 C CA . LEU A 1 109 ? -6.671 6.340 5.958 1.00 94.75 109 LEU A CA 1
ATOM 896 C C . LEU A 1 109 ? -6.281 6.223 4.479 1.00 94.75 109 LEU A C 1
ATOM 898 O O . LEU A 1 109 ? -6.587 7.112 3.685 1.00 94.75 109 LEU A O 1
ATOM 902 N N . ASN A 1 110 ? -5.694 5.092 4.085 1.00 96.00 110 ASN A N 1
ATOM 903 C CA . ASN A 1 110 ? -5.362 4.779 2.694 1.00 96.00 110 ASN A CA 1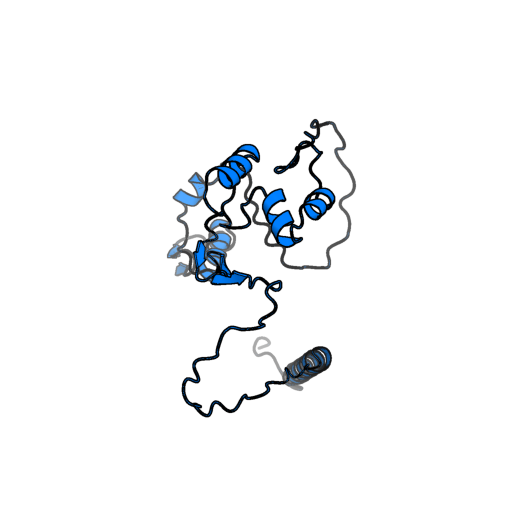
ATOM 904 C C . ASN A 1 110 ? -6.565 4.284 1.874 1.00 96.00 110 ASN A C 1
ATOM 906 O O . ASN A 1 110 ? -6.389 3.823 0.746 1.00 96.00 110 ASN A O 1
ATOM 910 N N . LYS A 1 111 ? -7.790 4.380 2.414 1.00 96.62 111 LYS A N 1
ATOM 911 C CA . LYS A 1 111 ? -9.026 3.875 1.799 1.00 96.62 111 LYS A CA 1
ATOM 912 C C . LYS A 1 111 ? -8.943 2.382 1.463 1.00 96.62 111 LYS A C 1
ATOM 914 O O . LYS A 1 111 ? -9.540 1.936 0.486 1.00 96.62 111 LYS A O 1
ATOM 919 N N . THR A 1 112 ? -8.214 1.609 2.259 1.00 94.94 112 THR A N 1
ATOM 920 C CA . THR A 1 112 ? -8.095 0.158 2.126 1.00 94.94 112 THR A CA 1
ATOM 921 C C . THR A 1 112 ? -8.776 -0.534 3.304 1.00 94.94 112 THR A C 1
ATOM 923 O O . THR A 1 112 ? -8.756 -0.059 4.440 1.00 94.94 112 THR A O 1
ATOM 926 N N . CYS A 1 113 ? -9.440 -1.656 3.043 1.00 93.31 113 CYS A N 1
ATOM 927 C CA . CYS A 1 113 ? -10.041 -2.458 4.101 1.00 93.31 113 CYS A CA 1
ATOM 928 C C . CYS A 1 113 ? -8.944 -3.236 4.833 1.00 93.31 113 CYS A C 1
ATOM 930 O O . CYS A 1 113 ? -8.244 -4.028 4.217 1.00 93.31 113 CYS A O 1
ATOM 932 N N . TYR A 1 114 ? -8.809 -3.068 6.148 1.00 91.50 114 TYR A N 1
ATOM 933 C CA . TYR A 1 114 ? -7.784 -3.775 6.931 1.00 91.50 114 TYR A CA 1
ATOM 934 C C . TYR A 1 114 ? -8.060 -5.282 7.100 1.00 91.50 114 TYR A C 1
ATOM 936 O O . TYR A 1 114 ? -7.201 -6.012 7.593 1.00 91.50 114 TYR A O 1
ATOM 944 N N . VAL A 1 115 ? -9.258 -5.755 6.731 1.00 87.88 115 VAL A N 1
ATOM 945 C CA . VAL A 1 115 ? -9.639 -7.173 6.826 1.00 87.88 115 VAL A CA 1
ATOM 946 C C . VAL A 1 115 ? -9.284 -7.932 5.546 1.00 87.88 115 VAL A C 1
ATOM 948 O O . VAL A 1 115 ? -8.643 -8.978 5.624 1.00 87.88 115 VAL A O 1
ATOM 951 N N . CYS A 1 116 ? -9.665 -7.411 4.374 1.00 89.31 116 CYS A N 1
ATOM 952 C CA . CYS A 1 116 ? -9.432 -8.063 3.076 1.00 89.31 116 CYS A CA 1
ATOM 953 C C . CYS A 1 116 ? -8.333 -7.410 2.219 1.00 89.31 116 CYS A C 1
ATOM 955 O O . CYS A 1 116 ? -7.968 -7.961 1.184 1.00 89.31 116 CYS A O 1
ATOM 957 N N . ASN A 1 117 ? -7.782 -6.268 2.638 1.00 91.19 117 ASN A N 1
ATOM 958 C CA . ASN A 1 117 ? -6.793 -5.462 1.909 1.00 91.19 117 ASN A CA 1
ATOM 959 C C . ASN A 1 117 ? -7.256 -4.943 0.537 1.00 91.19 117 ASN A C 1
ATOM 961 O O . ASN A 1 117 ? -6.430 -4.539 -0.281 1.00 91.19 117 ASN A O 1
ATOM 965 N N . GLU A 1 118 ? -8.563 -4.904 0.278 1.00 92.69 118 GLU A N 1
ATOM 966 C CA . GLU A 1 118 ? -9.107 -4.279 -0.928 1.00 92.69 118 GLU A CA 1
ATOM 967 C C . GLU A 1 118 ? -9.054 -2.750 -0.828 1.00 92.69 118 GLU A C 1
ATOM 969 O O . GLU A 1 118 ? -9.351 -2.169 0.219 1.00 92.69 118 GLU A O 1
ATOM 974 N N . GLY A 1 119 ? -8.649 -2.092 -1.918 1.00 95.38 119 GLY A N 1
ATOM 975 C CA . GLY A 1 119 ? -8.566 -0.635 -2.020 1.00 95.38 119 GLY A CA 1
ATOM 976 C C . GLY A 1 119 ? -9.800 -0.015 -2.667 1.00 95.38 119 GLY A C 1
ATOM 977 O O . GLY A 1 119 ? -10.328 -0.533 -3.648 1.00 95.38 119 GLY A O 1
ATOM 978 N N . PHE A 1 120 ? -10.231 1.131 -2.142 1.00 96.12 120 PHE A N 1
ATOM 979 C CA . PHE A 1 120 ? -11.426 1.843 -2.585 1.00 96.12 120 PHE A CA 1
ATOM 980 C C . PHE A 1 120 ? -11.079 3.232 -3.116 1.00 96.12 120 PHE A C 1
ATOM 982 O O . PHE A 1 120 ? -10.275 3.967 -2.548 1.00 96.12 120 PHE A O 1
ATOM 989 N N . THR A 1 121 ? -11.764 3.646 -4.182 1.00 95.62 121 THR A N 1
ATOM 990 C CA . THR A 1 121 ? -11.618 4.999 -4.744 1.00 95.62 121 THR A CA 1
ATOM 991 C C . THR A 1 121 ? -12.139 6.075 -3.783 1.00 95.62 121 THR A C 1
ATOM 993 O O . THR A 1 121 ? -11.542 7.145 -3.628 1.00 95.62 121 THR A O 1
ATOM 996 N N . ASN A 1 122 ? -13.232 5.765 -3.078 1.00 94.25 122 ASN A N 1
ATOM 997 C CA . ASN A 1 122 ? -13.977 6.695 -2.236 1.00 94.25 122 ASN A CA 1
ATOM 998 C C . ASN A 1 122 ? -14.264 6.098 -0.850 1.00 94.25 122 ASN A C 1
ATOM 1000 O O . ASN A 1 122 ? -14.667 4.939 -0.736 1.00 94.25 122 ASN A O 1
ATOM 1004 N N . LYS A 1 123 ? -14.175 6.924 0.200 1.00 92.19 123 LYS A N 1
ATOM 1005 C CA . LYS A 1 123 ? -14.503 6.527 1.581 1.00 92.19 123 LYS A CA 1
ATOM 1006 C C . LYS A 1 123 ? -15.927 6.007 1.785 1.00 92.19 123 LYS A C 1
ATOM 1008 O O . LYS A 1 123 ? -16.074 5.009 2.482 1.00 92.19 123 LYS A O 1
ATOM 1013 N N . PRO A 1 124 ? -16.977 6.588 1.172 1.00 92.88 124 PRO A N 1
ATOM 1014 C CA . PRO A 1 124 ? -18.314 5.997 1.221 1.00 92.88 124 PRO A CA 1
ATOM 1015 C C . PRO A 1 124 ? -18.363 4.562 0.680 1.00 92.88 124 PRO A C 1
ATOM 1017 O O . PRO A 1 124 ? -19.137 3.757 1.187 1.00 92.88 124 PRO A O 1
ATOM 1020 N N . GLY A 1 125 ? -17.524 4.232 -0.311 1.00 93.81 125 GLY A N 1
ATOM 1021 C CA . GLY A 1 125 ? -17.385 2.874 -0.840 1.00 93.81 125 GLY A CA 1
ATOM 1022 C C . GLY A 1 125 ? -16.788 1.922 0.192 1.00 93.81 125 GLY A C 1
ATOM 1023 O O . GLY A 1 125 ? -17.382 0.885 0.458 1.00 93.81 125 GLY A O 1
ATOM 1024 N N . LEU A 1 126 ? -15.696 2.329 0.850 1.00 93.81 126 LEU A N 1
ATOM 1025 C CA . LEU A 1 126 ? -15.106 1.581 1.966 1.00 93.81 126 LEU A CA 1
ATOM 1026 C C . LEU A 1 126 ? -16.096 1.424 3.134 1.00 93.81 126 LEU A C 1
ATOM 1028 O O . LEU A 1 126 ? -16.232 0.339 3.688 1.00 93.81 126 LEU A O 1
ATOM 1032 N N . LYS A 1 127 ? -16.835 2.484 3.487 1.00 92.62 127 LYS A N 1
ATOM 1033 C CA . LYS A 1 127 ? -17.867 2.439 4.535 1.00 92.62 127 LYS A CA 1
ATOM 1034 C C . LYS A 1 127 ? -18.955 1.424 4.200 1.00 92.62 127 LYS A C 1
ATOM 1036 O O . LYS A 1 127 ? -19.321 0.625 5.054 1.00 92.62 127 LYS A O 1
ATOM 1041 N N . LYS A 1 128 ? -19.458 1.461 2.964 1.00 92.56 128 LYS A N 1
ATOM 1042 C CA . LYS A 1 128 ? -20.467 0.521 2.480 1.00 92.56 128 LYS A CA 1
ATOM 1043 C C . LYS A 1 128 ? -19.922 -0.906 2.468 1.00 92.56 128 LYS A C 1
ATOM 1045 O O . LYS A 1 128 ? -20.598 -1.791 2.957 1.00 92.56 128 LYS A O 1
ATOM 1050 N N . HIS A 1 129 ? -18.689 -1.115 2.017 1.00 91.88 129 HIS A N 1
ATOM 1051 C CA . HIS A 1 129 ? -18.021 -2.415 2.063 1.00 91.88 129 HIS A CA 1
ATOM 1052 C C . HIS A 1 129 ? -17.911 -2.963 3.495 1.00 91.88 129 HIS A C 1
ATOM 1054 O O . HIS A 1 129 ? -18.316 -4.089 3.742 1.00 91.88 129 HIS A O 1
ATOM 1060 N N . LEU A 1 130 ? -17.479 -2.154 4.469 1.00 87.75 130 LEU A N 1
ATOM 1061 C CA . LEU A 1 130 ? -17.421 -2.564 5.882 1.00 87.75 130 LEU A CA 1
ATOM 1062 C C . LEU A 1 130 ? -18.804 -2.860 6.498 1.00 87.75 130 LEU A C 1
ATOM 1064 O O . LEU A 1 130 ? -18.886 -3.562 7.507 1.00 87.75 130 LEU A O 1
ATOM 1068 N N . GLN A 1 131 ? -19.879 -2.292 5.941 1.00 85.94 131 GLN A N 1
ATOM 1069 C CA . GLN A 1 131 ? -21.259 -2.504 6.394 1.00 85.94 131 GLN A CA 1
ATOM 1070 C C . GLN A 1 131 ? -21.934 -3.704 5.714 1.00 85.94 131 GLN A C 1
ATOM 1072 O O . GLN A 1 131 ? -22.638 -4.457 6.388 1.00 85.94 131 GLN A O 1
ATOM 1077 N N . ASP A 1 132 ? -21.736 -3.850 4.403 1.00 86.00 132 ASP A N 1
ATOM 1078 C CA . ASP A 1 132 ? -22.391 -4.838 3.543 1.00 86.00 132 ASP A CA 1
ATOM 1079 C C . ASP A 1 132 ? -21.656 -6.179 3.562 1.00 86.00 132 ASP A C 1
ATOM 1081 O O . ASP A 1 132 ? -22.294 -7.234 3.591 1.00 86.00 132 ASP A O 1
ATOM 1085 N N . GLU A 1 133 ? -20.322 -6.161 3.544 1.00 69.00 133 GLU A N 1
ATOM 1086 C CA . GLU A 1 133 ? -19.550 -7.390 3.597 1.00 69.00 133 GLU A CA 1
ATOM 1087 C C . GLU A 1 133 ? -19.444 -7.873 5.033 1.00 69.00 133 GLU A C 1
ATOM 1089 O O . GLU A 1 133 ? -19.015 -7.172 5.954 1.00 69.00 133 GLU A O 1
ATOM 1094 N N . SER A 1 134 ? -19.840 -9.126 5.224 1.00 55.75 134 SER A N 1
ATOM 1095 C CA . SER A 1 134 ? -19.743 -9.830 6.487 1.00 55.75 134 SER A CA 1
ATOM 1096 C C . SER A 1 134 ? -18.294 -10.193 6.821 1.00 55.75 134 SER A C 1
ATOM 1098 O O . SER A 1 134 ? -18.023 -11.319 7.208 1.00 55.75 134 SER A O 1
ATOM 1100 N N . HIS A 1 135 ? -17.386 -9.214 6.864 1.00 61.75 135 HIS A N 1
ATOM 1101 C CA . HIS A 1 135 ? -16.153 -9.290 7.670 1.00 61.75 135 HIS A CA 1
ATOM 1102 C C . HIS A 1 135 ? -16.466 -9.564 9.163 1.00 61.75 135 HIS A C 1
ATOM 1104 O O . HIS A 1 135 ? -15.591 -9.818 9.987 1.00 61.75 135 HIS A O 1
ATOM 1110 N N . ARG A 1 136 ? -17.762 -9.520 9.508 1.00 50.00 136 ARG A N 1
ATOM 1111 C CA . ARG A 1 136 ? -18.411 -9.842 10.777 1.00 50.00 136 ARG A CA 1
ATOM 1112 C C . ARG A 1 136 ? -18.711 -11.321 11.040 1.00 50.00 136 ARG A C 1
ATOM 1114 O O . ARG A 1 136 ? -19.277 -11.578 12.105 1.00 50.00 136 ARG A O 1
ATOM 1121 N N . THR A 1 137 ? -18.376 -12.295 10.187 1.00 53.75 137 THR A N 1
ATOM 1122 C CA . THR A 1 137 ? -18.587 -13.727 10.516 1.00 53.75 137 THR A CA 1
ATOM 1123 C C . THR A 1 137 ? -17.566 -14.254 11.530 1.00 53.75 137 THR A C 1
ATOM 1125 O O . THR A 1 137 ? -16.870 -15.247 11.351 1.00 53.75 137 THR A O 1
ATOM 1128 N N . ALA A 1 138 ? -17.536 -13.611 12.692 1.00 53.09 138 ALA A N 1
ATOM 1129 C CA . ALA A 1 138 ? -17.097 -14.220 13.924 1.00 53.09 138 ALA A CA 1
ATOM 1130 C C . ALA A 1 138 ? -18.103 -15.327 14.281 1.00 53.09 138 ALA A C 1
ATOM 1132 O O . ALA A 1 138 ? -19.182 -15.077 14.824 1.00 53.09 138 ALA A O 1
ATOM 1133 N N . VAL A 1 139 ? -17.784 -16.568 13.921 1.00 54.97 139 VAL A N 1
ATOM 1134 C CA . VAL A 1 139 ? -18.651 -17.709 14.209 1.00 54.97 139 VAL A CA 1
ATOM 1135 C C . VAL A 1 139 ? -18.437 -18.109 15.665 1.00 54.97 139 VAL A C 1
ATOM 1137 O O . VAL A 1 139 ? -17.328 -18.447 16.085 1.00 54.97 139 VAL A O 1
ATOM 1140 N N . ILE A 1 140 ? -19.510 -18.106 16.456 1.00 58.25 140 ILE A N 1
ATOM 1141 C CA . ILE A 1 140 ? -19.467 -18.660 17.809 1.00 58.25 140 ILE A CA 1
ATOM 1142 C C . ILE A 1 140 ? -19.453 -20.186 17.683 1.00 58.25 140 ILE A C 1
ATOM 1144 O O . ILE A 1 140 ? -20.480 -20.809 17.418 1.00 58.25 140 ILE A O 1
ATOM 1148 N N . LYS A 1 141 ? -18.288 -20.802 17.894 1.00 66.75 141 LYS A N 1
ATOM 1149 C CA . LYS A 1 141 ? -18.147 -22.258 18.032 1.00 66.75 141 LYS A CA 1
ATOM 1150 C C . LYS A 1 141 ? -17.769 -22.579 19.471 1.00 66.75 141 LYS A C 1
ATOM 1152 O O . LYS A 1 141 ? -16.776 -22.079 19.990 1.00 66.75 141 LYS A O 1
ATOM 1157 N N . ASN A 1 142 ? -18.559 -23.430 20.124 1.00 66.81 142 ASN A N 1
ATOM 1158 C CA . ASN A 1 142 ? -18.269 -23.948 21.467 1.00 66.81 142 ASN A CA 1
ATOM 1159 C C . ASN A 1 142 ? -18.018 -22.853 22.522 1.00 66.81 142 ASN A C 1
ATOM 1161 O O . ASN A 1 142 ? -17.066 -22.943 23.291 1.00 66.81 142 ASN A O 1
ATOM 1165 N N . LYS A 1 143 ? -18.868 -21.814 22.558 1.00 69.88 143 LYS A N 1
ATOM 1166 C CA . LYS A 1 143 ? -18.767 -20.658 23.480 1.00 69.88 143 LYS A CA 1
ATOM 1167 C C . LYS A 1 143 ? -17.527 -19.764 23.272 1.00 69.88 143 LYS A C 1
ATOM 1169 O O . LYS A 1 143 ? -17.360 -18.806 24.024 1.00 69.88 143 LYS A O 1
ATOM 1174 N N . ASN A 1 144 ? -16.704 -20.029 22.256 1.00 64.62 144 ASN A N 1
ATOM 1175 C CA . ASN A 1 144 ? -15.581 -19.185 21.862 1.00 64.62 144 ASN A CA 1
ATOM 1176 C C . ASN A 1 144 ? -15.924 -18.427 20.581 1.00 64.62 144 ASN A C 1
ATOM 1178 O O . ASN A 1 144 ? -16.574 -18.965 19.681 1.00 64.62 144 ASN A O 1
ATOM 1182 N N . LEU A 1 145 ? -15.482 -17.173 20.511 1.00 64.06 145 LEU A N 1
ATOM 1183 C CA . LEU A 1 145 ? -15.624 -16.359 19.315 1.00 64.06 145 LEU A CA 1
ATOM 1184 C C . LEU A 1 145 ? -14.450 -16.695 18.391 1.00 64.06 145 LEU A C 1
ATOM 1186 O O . LEU A 1 145 ? -13.299 -16.396 18.715 1.00 64.06 145 LEU A O 1
ATOM 1190 N N . VAL A 1 146 ? -14.734 -17.378 17.285 1.00 66.69 146 VAL A N 1
ATOM 1191 C CA . VAL A 1 146 ? -13.723 -17.727 16.286 1.00 66.69 146 VAL A CA 1
ATOM 1192 C C . VAL A 1 146 ? -13.830 -16.722 15.154 1.00 66.69 146 VAL A C 1
ATOM 1194 O O . VAL A 1 146 ? -14.843 -16.670 14.460 1.00 66.69 146 VAL A O 1
ATOM 1197 N N . LEU A 1 147 ? -12.790 -15.910 15.003 1.00 68.75 147 LEU A N 1
ATOM 1198 C CA . LEU A 1 147 ? -12.630 -15.021 13.862 1.00 68.75 147 LEU A CA 1
ATOM 1199 C C . LEU A 1 147 ? -12.180 -15.836 12.641 1.00 68.75 147 LEU A C 1
ATOM 1201 O O . LEU A 1 147 ? -11.531 -16.876 12.782 1.00 68.75 147 LEU A O 1
ATOM 1205 N N . GLU A 1 148 ? -12.493 -15.365 11.438 1.00 60.75 148 GLU A N 1
ATOM 1206 C CA . GLU A 1 148 ? -12.161 -16.081 10.196 1.00 60.75 148 GLU A CA 1
ATOM 1207 C C . GLU A 1 148 ? -10.651 -16.209 9.947 1.00 60.75 148 GLU A C 1
ATOM 1209 O O . GLU A 1 148 ? -10.206 -17.159 9.310 1.00 60.75 148 GLU A O 1
ATOM 1214 N N . ASN A 1 149 ? -9.835 -15.343 10.554 1.00 56.28 149 ASN A N 1
ATOM 1215 C CA . ASN A 1 149 ? -8.371 -15.459 10.562 1.00 56.28 149 ASN A CA 1
ATOM 1216 C C . ASN A 1 149 ? -7.837 -16.612 11.447 1.00 56.28 149 ASN A C 1
ATOM 1218 O O . ASN A 1 149 ? -6.632 -16.717 11.671 1.00 56.28 149 ASN A O 1
ATOM 1222 N N . GLY A 1 150 ? -8.719 -17.447 12.007 1.00 54.84 150 GLY A N 1
ATOM 1223 C CA . GLY A 1 150 ? -8.367 -18.544 12.909 1.00 54.84 150 GLY A CA 1
ATOM 1224 C C . GLY A 1 150 ? -8.027 -18.097 14.333 1.00 54.84 150 GLY A C 1
ATOM 1225 O O . GLY A 1 150 ? -7.697 -18.933 15.177 1.00 54.84 150 GLY A O 1
ATOM 1226 N N . LYS A 1 151 ? -8.121 -16.797 14.641 1.00 60.72 151 LYS A N 1
ATOM 1227 C CA . LYS A 1 151 ? -7.873 -16.268 15.983 1.00 60.72 151 LYS A CA 1
ATOM 1228 C C . LYS A 1 151 ? -9.081 -16.563 16.868 1.00 60.72 151 LYS A C 1
ATOM 1230 O O . LYS A 1 151 ? -10.186 -16.067 16.650 1.00 60.72 151 LYS A O 1
ATOM 1235 N N . ILE A 1 152 ? -8.855 -17.392 17.881 1.00 69.06 152 ILE A N 1
ATOM 1236 C CA . ILE A 1 152 ? -9.865 -17.762 18.871 1.00 69.06 152 ILE A CA 1
ATOM 1237 C C . ILE A 1 152 ? -9.784 -16.760 20.022 1.00 69.06 152 ILE A C 1
ATOM 1239 O O . ILE A 1 152 ? -8.778 -16.701 20.732 1.00 69.06 152 ILE A O 1
ATOM 1243 N N . ILE A 1 153 ? -10.841 -15.973 20.217 1.00 71.69 153 ILE A N 1
ATOM 1244 C CA . ILE A 1 153 ? -10.967 -15.100 21.383 1.00 71.69 153 ILE A CA 1
ATOM 1245 C C . ILE A 1 153 ? -11.640 -15.912 22.489 1.00 71.69 153 ILE A C 1
ATOM 1247 O O . ILE A 1 153 ? -12.846 -16.173 22.464 1.00 71.69 153 ILE A O 1
ATOM 1251 N N . TYR A 1 154 ? -10.831 -16.341 23.457 1.00 69.75 154 TYR A N 1
ATOM 1252 C CA . TYR A 1 154 ? -11.315 -17.023 24.651 1.00 69.75 154 TYR A CA 1
ATOM 1253 C C . TYR A 1 154 ? -11.966 -16.017 25.589 1.00 69.75 154 TYR A C 1
ATOM 1255 O O . TYR A 1 154 ? -11.370 -15.003 25.961 1.00 69.75 154 TYR A O 1
ATOM 1263 N N . ASN A 1 155 ? -13.188 -16.322 26.006 1.00 59.25 155 ASN A N 1
ATOM 1264 C CA . ASN A 1 155 ? -13.903 -15.499 26.960 1.00 59.25 155 ASN A CA 1
ATOM 1265 C C . ASN A 1 155 ? -13.274 -15.695 28.352 1.00 59.25 155 ASN A C 1
ATOM 1267 O O . ASN A 1 155 ? -13.567 -16.671 29.041 1.00 59.25 155 ASN A O 1
ATOM 1271 N N . ARG A 1 156 ? -12.377 -14.787 28.765 1.00 58.31 156 ARG A N 1
ATOM 1272 C CA . ARG A 1 156 ? -11.649 -14.845 30.053 1.00 58.31 156 ARG A CA 1
ATOM 1273 C C . ARG A 1 156 ? -12.552 -14.719 31.294 1.00 58.31 156 ARG A C 1
ATOM 1275 O O . ARG A 1 156 ? -12.052 -14.778 32.410 1.00 58.31 156 ARG A O 1
ATOM 1282 N N . GLY A 1 157 ? -13.865 -14.559 31.111 1.00 50.72 157 GLY A N 1
ATOM 1283 C CA . GLY A 1 157 ? -14.830 -14.294 32.179 1.00 50.72 157 GLY A CA 1
ATOM 1284 C C . GLY A 1 157 ? -15.582 -15.499 32.752 1.00 50.72 157 GLY A C 1
ATOM 1285 O O . GLY A 1 157 ? -16.426 -15.294 33.618 1.00 50.72 157 GLY A O 1
ATOM 1286 N N . ARG A 1 158 ? -15.339 -16.743 32.314 1.00 48.19 158 ARG A N 1
ATOM 1287 C CA . ARG A 1 158 ? -15.931 -17.909 32.999 1.00 48.19 158 ARG A CA 1
ATOM 1288 C C . ARG A 1 158 ? -14.919 -18.541 33.933 1.00 48.19 158 ARG A C 1
ATOM 1290 O O . ARG A 1 158 ? -14.039 -19.281 33.510 1.00 48.19 158 ARG A O 1
ATOM 1297 N N . ASN A 1 159 ? -15.094 -18.229 35.210 1.00 50.03 159 ASN A N 1
ATOM 1298 C CA . ASN A 1 159 ? -14.520 -18.970 36.314 1.00 50.03 159 ASN A CA 1
ATOM 1299 C C . ASN A 1 159 ? -14.933 -20.447 36.155 1.00 50.03 159 ASN A C 1
ATOM 1301 O O . ASN A 1 159 ? -16.125 -20.763 36.138 1.00 50.03 159 ASN A O 1
ATOM 1305 N N . ILE A 1 160 ? -13.957 -21.326 35.922 1.00 48.12 160 ILE A N 1
ATOM 1306 C CA . ILE A 1 160 ? -14.157 -22.774 35.804 1.00 48.12 160 ILE A CA 1
ATOM 1307 C C . ILE A 1 160 ? -14.313 -23.307 37.227 1.00 48.12 160 ILE A C 1
ATOM 1309 O O . ILE A 1 160 ? -13.384 -23.839 37.823 1.00 48.12 160 ILE A O 1
ATOM 1313 N N . GLU A 1 161 ? -15.501 -23.135 37.785 1.00 51.47 161 GLU A N 1
ATOM 1314 C CA . GLU A 1 161 ? -15.944 -23.874 38.957 1.00 51.47 161 GLU A CA 1
ATOM 1315 C C . GLU A 1 161 ? -17.088 -24.778 38.475 1.00 51.47 161 GLU A C 1
ATOM 1317 O O . GLU A 1 161 ? -18.176 -24.297 38.172 1.00 51.47 161 GLU A O 1
ATOM 1322 N N . ASN A 1 162 ? -16.822 -26.088 38.370 1.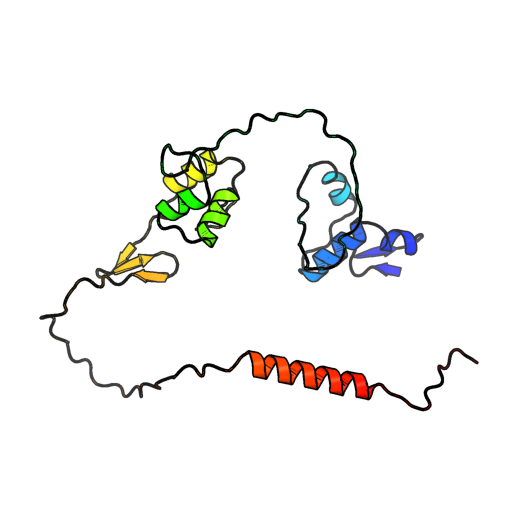00 49.25 162 ASN A N 1
ATOM 1323 C CA . ASN A 1 162 ? -17.799 -27.190 38.232 1.00 49.25 162 ASN A CA 1
ATOM 1324 C C . ASN A 1 162 ? -18.084 -27.851 36.867 1.00 49.25 162 ASN A C 1
ATOM 1326 O O . ASN A 1 162 ? -19.098 -28.537 36.758 1.00 49.25 162 ASN A O 1
ATOM 1330 N N . GLU A 1 163 ? -17.198 -27.814 35.869 1.00 40.19 163 GLU A N 1
ATOM 1331 C CA . GLU A 1 163 ? -17.273 -28.833 34.800 1.00 40.19 163 GLU A CA 1
ATOM 1332 C C . GLU A 1 163 ? -16.301 -29.987 35.102 1.00 40.19 163 GLU A C 1
ATOM 1334 O O . GLU A 1 163 ? -15.080 -29.825 35.132 1.00 40.19 163 GLU A O 1
ATOM 1339 N N . GLN A 1 164 ? -16.876 -31.161 35.396 1.00 44.19 164 GLN A N 1
ATOM 1340 C CA . GLN A 1 164 ? -16.162 -32.422 35.580 1.00 44.19 164 GLN A CA 1
ATOM 1341 C C . GLN A 1 164 ? -15.288 -32.699 34.358 1.00 44.19 164 GLN A C 1
ATOM 1343 O O . GLN A 1 164 ? -15.771 -33.016 33.272 1.00 44.19 164 GLN A O 1
ATOM 1348 N N . ILE A 1 165 ? -13.978 -32.623 34.572 1.00 39.78 165 ILE A N 1
ATOM 1349 C CA . ILE A 1 165 ? -12.964 -33.127 33.657 1.00 39.78 165 ILE A CA 1
ATOM 1350 C C . ILE A 1 165 ? -13.223 -34.627 33.496 1.00 39.78 165 ILE A C 1
ATOM 1352 O O . ILE A 1 165 ? -12.877 -35.428 34.370 1.00 39.78 165 ILE A O 1
ATOM 1356 N N . VAL A 1 166 ? -13.825 -35.021 32.374 1.00 41.59 166 VAL A N 1
ATOM 1357 C CA . VAL A 1 166 ? -13.719 -36.396 31.888 1.00 41.59 166 VAL A CA 1
ATOM 1358 C C . VAL A 1 166 ? -12.230 -36.633 31.672 1.00 41.59 166 VAL A C 1
ATOM 1360 O O . VAL A 1 166 ? -11.619 -36.077 30.762 1.00 41.59 166 VAL A O 1
ATOM 1363 N N . ARG A 1 167 ? -11.632 -37.400 32.587 1.00 38.66 167 ARG A N 1
ATOM 1364 C CA . ARG A 1 167 ? -10.230 -37.811 32.553 1.00 38.66 167 ARG A CA 1
ATOM 1365 C C . ARG A 1 167 ? -10.006 -38.699 31.331 1.00 38.66 167 ARG A C 1
ATOM 1367 O O . ARG A 1 167 ? -10.064 -39.921 31.423 1.00 38.66 167 ARG A O 1
ATOM 1374 N N . SER A 1 168 ? -9.742 -38.095 30.182 1.00 45.84 168 SER A N 1
ATOM 1375 C CA . SER A 1 168 ? -9.056 -38.785 29.097 1.00 45.84 168 SER A CA 1
ATOM 1376 C C . SER A 1 168 ? -7.618 -39.066 29.539 1.00 45.84 168 SER A C 1
ATOM 1378 O O . SER A 1 168 ? -6.927 -38.179 30.039 1.00 45.84 168 SER A O 1
ATOM 1380 N N . ALA A 1 169 ? -7.232 -40.336 29.414 1.00 43.81 169 ALA A N 1
ATOM 1381 C CA . ALA A 1 169 ? -6.001 -40.942 29.910 1.00 43.81 169 ALA A CA 1
ATOM 1382 C C . ALA A 1 169 ? -4.724 -40.124 29.612 1.00 43.81 169 ALA A C 1
ATOM 1384 O O . ALA A 1 169 ? -4.635 -39.478 28.564 1.00 43.81 169 ALA A O 1
ATOM 1385 N N . PRO A 1 170 ? -3.712 -40.185 30.500 1.00 39.56 170 PRO A N 1
ATOM 1386 C CA . PRO A 1 170 ? -2.481 -39.428 30.346 1.00 39.56 170 PRO A CA 1
ATOM 1387 C C . PRO A 1 170 ? -1.710 -39.950 29.132 1.00 39.56 170 PRO A C 1
ATOM 1389 O O . PRO A 1 170 ? -1.162 -41.051 29.147 1.00 39.56 170 PRO A O 1
ATOM 1392 N N . ARG A 1 171 ? -1.641 -39.149 28.069 1.00 46.91 171 ARG A N 1
ATOM 1393 C CA . ARG A 1 171 ? -0.531 -39.256 27.124 1.00 46.91 171 ARG A CA 1
ATOM 1394 C C . ARG A 1 171 ? 0.598 -38.410 27.689 1.00 46.91 171 ARG A C 1
ATOM 1396 O O . ARG A 1 171 ? 0.426 -37.211 27.876 1.00 46.91 171 ARG A O 1
ATOM 1403 N N . ASN A 1 172 ? 1.720 -39.063 27.981 1.00 44.09 172 ASN A N 1
ATOM 1404 C CA . ASN A 1 172 ? 3.004 -38.430 28.259 1.00 44.09 172 ASN A CA 1
ATOM 1405 C C . ASN A 1 172 ? 3.368 -37.503 27.092 1.00 44.09 172 ASN A C 1
ATOM 1407 O O . ASN A 1 172 ? 3.981 -37.923 26.116 1.00 44.09 172 ASN A O 1
ATOM 1411 N N . THR A 1 173 ? 2.966 -36.245 27.180 1.00 44.12 173 THR A N 1
ATOM 1412 C CA . THR A 1 173 ? 3.619 -35.153 26.471 1.00 44.12 173 THR A CA 1
ATOM 1413 C C . THR A 1 173 ? 4.427 -34.420 27.518 1.00 44.12 173 THR A C 1
ATOM 1415 O O . THR A 1 173 ? 3.878 -33.663 28.319 1.00 44.12 173 THR A O 1
ATOM 1418 N N . GLU A 1 174 ? 5.725 -34.707 27.546 1.00 43.62 174 GLU A N 1
ATOM 1419 C CA . GLU A 1 174 ? 6.692 -33.876 28.243 1.00 43.62 174 GLU A CA 1
ATOM 1420 C C . GLU A 1 174 ? 6.518 -32.448 27.719 1.00 43.62 174 GLU A C 1
ATOM 1422 O O . GLU A 1 174 ? 6.765 -32.151 26.549 1.00 43.62 174 GLU A O 1
ATOM 1427 N N . LEU A 1 175 ? 5.997 -31.574 28.578 1.00 40.81 175 LEU A N 1
ATOM 1428 C CA . LEU A 1 175 ? 5.947 -30.144 28.327 1.00 40.81 175 LEU A CA 1
ATOM 1429 C C . LEU A 1 175 ? 7.394 -29.658 28.244 1.00 40.81 175 LEU A C 1
ATOM 1431 O O . LEU A 1 175 ? 8.040 -29.402 29.261 1.00 40.81 175 LEU A O 1
ATOM 1435 N N . ILE A 1 176 ? 7.912 -29.545 27.020 1.00 48.47 176 ILE A N 1
ATOM 1436 C CA . ILE A 1 176 ? 9.152 -28.825 26.758 1.00 48.47 176 ILE A CA 1
ATOM 1437 C C . ILE A 1 176 ? 8.849 -27.361 27.064 1.00 48.47 176 ILE A C 1
ATOM 1439 O O . ILE A 1 176 ? 8.283 -26.632 26.251 1.00 48.47 176 ILE A O 1
ATOM 1443 N N . ASN A 1 177 ? 9.202 -26.946 28.279 1.00 43.56 177 ASN A N 1
ATOM 1444 C CA . ASN A 1 177 ? 9.232 -25.551 28.689 1.00 43.56 177 ASN A CA 1
ATOM 1445 C C . ASN A 1 177 ? 10.263 -24.818 27.826 1.00 43.56 177 ASN A C 1
ATOM 1447 O O . ASN A 1 177 ? 11.434 -24.693 28.190 1.00 43.56 177 ASN A O 1
ATOM 1451 N N . PHE A 1 178 ? 9.832 -24.346 26.659 1.00 48.53 178 PHE A N 1
ATOM 1452 C CA . PHE A 1 178 ? 10.650 -23.509 25.804 1.00 48.53 178 PHE A CA 1
ATOM 1453 C C . PHE A 1 178 ? 10.687 -22.115 26.426 1.00 48.53 178 PHE A C 1
ATOM 1455 O O . PHE A 1 178 ? 9.813 -21.284 26.197 1.00 48.53 178 PHE A O 1
ATOM 1462 N N . LYS A 1 179 ? 11.689 -21.867 27.273 1.00 62.19 179 LYS A N 1
ATOM 1463 C CA . LYS A 1 179 ? 12.040 -20.500 27.649 1.00 62.19 179 LYS A CA 1
ATOM 1464 C C . LYS A 1 179 ? 12.590 -19.838 26.386 1.00 62.19 179 LYS A C 1
ATOM 1466 O O . LYS A 1 179 ? 13.649 -20.276 25.926 1.00 62.19 179 LYS A O 1
ATOM 1471 N N . PRO A 1 180 ? 11.907 -18.838 25.801 1.00 53.25 180 PRO A N 1
ATOM 1472 C CA . PRO A 1 180 ? 12.473 -18.110 24.680 1.00 53.25 180 PRO A CA 1
ATOM 1473 C C . PRO A 1 180 ? 13.803 -17.526 25.152 1.00 53.25 180 PRO A C 1
ATOM 1475 O O . PRO A 1 180 ? 13.854 -16.771 26.125 1.00 53.25 180 PRO A O 1
ATOM 1478 N N . LYS A 1 181 ? 14.900 -17.940 24.513 1.00 64.88 181 LYS A N 1
ATOM 1479 C CA . LYS A 1 181 ? 16.185 -17.282 24.717 1.00 64.88 181 LYS A CA 1
ATOM 1480 C C . LYS A 1 181 ? 16.007 -15.871 24.180 1.00 64.88 181 LYS A C 1
ATOM 1482 O O . LYS A 1 181 ? 15.852 -15.690 22.977 1.00 64.88 181 LYS A O 1
ATOM 1487 N N . VAL A 1 182 ? 15.988 -14.895 25.081 1.00 65.94 182 VAL A N 1
ATOM 1488 C CA . VAL A 1 182 ? 16.173 -13.491 24.726 1.00 65.94 182 VAL A CA 1
ATOM 1489 C C . VAL A 1 182 ? 17.611 -13.392 24.233 1.00 65.94 182 VAL A C 1
ATOM 1491 O O . VAL A 1 182 ? 18.545 -13.227 25.011 1.00 65.94 182 VAL A O 1
ATOM 1494 N N . GLU A 1 183 ? 17.810 -13.671 22.950 1.00 67.12 183 GLU A N 1
ATOM 1495 C CA . GLU A 1 183 ? 19.102 -13.484 22.317 1.00 67.12 183 GLU A CA 1
ATOM 1496 C C . GLU A 1 183 ? 19.336 -11.986 22.187 1.00 67.12 183 GLU A C 1
ATOM 1498 O O . GLU A 1 183 ? 18.499 -11.249 21.663 1.00 67.12 183 GLU A O 1
ATOM 1503 N N . ASN A 1 184 ? 20.475 -11.542 22.701 1.00 77.25 184 ASN A N 1
ATOM 1504 C CA . ASN A 1 184 ? 20.857 -10.146 22.701 1.00 77.25 184 ASN A CA 1
ATOM 1505 C C . ASN A 1 184 ? 21.172 -9.734 21.254 1.00 77.25 184 ASN A C 1
ATOM 1507 O O . ASN A 1 184 ? 22.248 -10.018 20.724 1.00 77.25 184 ASN A O 1
ATOM 1511 N N . PHE A 1 185 ? 20.186 -9.150 20.572 1.00 77.12 185 PHE A N 1
ATOM 1512 C CA . PHE A 1 185 ? 20.230 -8.871 19.132 1.00 77.12 185 PHE A CA 1
ATOM 1513 C C . PHE A 1 185 ? 21.417 -7.969 18.750 1.00 77.12 185 PHE A C 1
ATOM 1515 O O . PHE A 1 185 ? 21.976 -8.079 17.657 1.00 77.12 185 PHE A O 1
ATOM 1522 N N . GLU A 1 186 ? 21.853 -7.123 19.685 1.00 85.44 186 GLU A N 1
ATOM 1523 C CA . GLU A 1 186 ? 23.020 -6.253 19.543 1.00 85.44 186 GLU A CA 1
ATOM 1524 C C . GLU A 1 186 ? 24.327 -7.044 19.387 1.00 85.44 186 GLU A C 1
ATOM 1526 O O . GLU A 1 186 ? 25.137 -6.725 18.514 1.00 85.44 186 GLU A O 1
ATOM 1531 N N . GLU A 1 187 ? 24.510 -8.132 20.141 1.00 88.38 187 GLU A N 1
ATOM 1532 C CA . GLU A 1 187 ? 25.718 -8.964 20.068 1.00 88.38 187 GLU A CA 1
ATOM 1533 C C . GLU A 1 187 ? 25.820 -9.707 18.731 1.00 88.38 187 GLU A C 1
ATOM 1535 O O . GLU A 1 187 ? 26.903 -9.778 18.141 1.00 88.38 187 GLU A O 1
ATOM 1540 N N . LYS A 1 188 ? 24.691 -10.203 18.201 1.00 84.38 188 LYS A N 1
ATOM 1541 C CA . LYS A 1 188 ? 24.650 -10.835 16.870 1.00 84.38 188 LYS A CA 1
ATOM 1542 C C . LYS A 1 188 ? 24.996 -9.838 15.768 1.00 84.38 188 LYS A C 1
ATOM 1544 O O . LYS A 1 188 ? 25.871 -10.120 14.948 1.00 84.38 188 LYS A O 1
ATOM 1549 N N . ASN A 1 189 ? 24.394 -8.651 15.804 1.00 87.19 189 ASN A N 1
ATOM 1550 C CA . ASN A 1 189 ? 24.701 -7.586 14.848 1.00 87.19 189 ASN A CA 1
ATOM 1551 C C . ASN A 1 189 ? 26.176 -7.161 14.908 1.00 87.19 189 ASN A C 1
ATOM 1553 O O . ASN A 1 189 ? 26.801 -6.897 13.878 1.00 87.19 189 ASN A O 1
ATOM 1557 N N . GLN A 1 190 ? 26.768 -7.108 16.102 1.00 92.81 190 GLN A N 1
ATOM 1558 C CA . GLN A 1 190 ? 28.179 -6.764 16.258 1.00 92.81 190 GLN A CA 1
ATOM 1559 C C . GLN A 1 190 ? 29.104 -7.862 15.712 1.00 92.81 190 GLN A C 1
ATOM 1561 O O . GLN A 1 190 ? 30.097 -7.560 15.043 1.00 92.81 190 GLN A O 1
ATOM 1566 N N . ALA A 1 191 ? 28.763 -9.133 15.936 1.00 92.12 191 ALA A N 1
ATOM 1567 C CA . ALA A 1 191 ? 29.505 -10.268 15.397 1.00 92.12 191 ALA A CA 1
ATOM 1568 C C . ALA A 1 191 ? 29.479 -10.298 13.859 1.00 92.12 191 ALA A C 1
ATOM 1570 O O . ALA A 1 191 ? 30.511 -10.547 13.232 1.00 92.12 191 ALA A O 1
ATOM 1571 N N . GLU A 1 192 ? 28.338 -9.995 13.236 1.00 91.62 192 GLU A N 1
ATOM 1572 C CA . GLU A 1 192 ? 28.227 -9.916 11.774 1.00 91.62 192 GLU A CA 1
ATOM 1573 C C . GLU A 1 192 ? 29.031 -8.755 11.186 1.00 91.62 192 GLU A C 1
ATOM 1575 O O . GLU A 1 192 ? 29.774 -8.949 10.219 1.00 91.62 192 GLU A O 1
ATOM 1580 N N . LYS A 1 193 ? 28.998 -7.576 11.822 1.00 91.75 193 LYS A N 1
ATOM 1581 C CA . LYS A 1 193 ? 29.849 -6.439 11.429 1.00 91.75 193 LYS A CA 1
ATOM 1582 C C . LYS A 1 193 ? 31.336 -6.791 11.480 1.00 91.75 193 LYS A C 1
ATOM 1584 O O . LYS A 1 193 ? 32.095 -6.393 10.595 1.00 91.75 193 LYS A O 1
ATOM 1589 N N . ASN A 1 194 ? 31.762 -7.548 12.489 1.00 91.31 194 ASN A N 1
ATOM 1590 C CA . ASN A 1 194 ? 33.151 -7.988 12.605 1.00 91.31 194 ASN A CA 1
ATOM 1591 C C . ASN A 1 194 ? 33.528 -8.988 11.504 1.00 91.31 194 ASN A C 1
ATOM 1593 O O . ASN A 1 194 ? 34.587 -8.833 10.899 1.00 91.31 194 ASN A O 1
ATOM 1597 N N . LYS A 1 195 ? 32.648 -9.943 11.172 1.00 91.38 195 LYS A N 1
ATOM 1598 C CA . LYS A 1 195 ? 32.866 -10.877 10.052 1.00 91.38 195 LYS A CA 1
ATOM 1599 C C . LYS A 1 195 ? 33.039 -10.145 8.720 1.00 91.38 195 LYS A C 1
ATOM 1601 O O . LYS A 1 195 ? 33.970 -10.458 7.981 1.00 91.38 195 LYS A O 1
ATOM 1606 N N . LEU A 1 196 ? 32.199 -9.142 8.451 1.00 87.44 196 LEU A N 1
ATOM 1607 C CA . LEU A 1 196 ? 32.268 -8.353 7.218 1.00 87.44 196 LEU A CA 1
ATOM 1608 C C . LEU A 1 196 ? 33.592 -7.576 7.108 1.00 87.44 196 LEU A C 1
ATOM 1610 O O . LEU A 1 196 ? 34.222 -7.534 6.051 1.00 87.44 196 LEU A O 1
ATOM 1614 N N . LYS A 1 197 ? 34.061 -6.998 8.221 1.00 88.88 197 LYS A N 1
ATOM 1615 C CA . LYS A 1 197 ? 35.368 -6.322 8.273 1.00 88.88 197 LYS A CA 1
ATOM 1616 C C . LYS A 1 197 ? 36.515 -7.285 7.976 1.00 88.88 197 LYS A C 1
ATOM 1618 O O . LYS A 1 197 ? 37.419 -6.938 7.216 1.00 88.88 197 LYS A O 1
ATOM 1623 N N . THR A 1 198 ? 36.476 -8.496 8.532 1.00 87.94 198 THR A N 1
ATOM 1624 C CA . THR A 1 198 ? 37.488 -9.522 8.254 1.00 87.94 198 THR A CA 1
ATOM 1625 C C . THR A 1 198 ? 37.474 -9.934 6.783 1.00 87.94 198 THR A C 1
ATOM 1627 O O . THR A 1 198 ? 38.542 -10.014 6.178 1.00 87.94 198 THR A O 1
ATOM 1630 N N . SER A 1 199 ? 36.298 -10.129 6.174 1.00 85.56 199 SER A N 1
ATOM 1631 C CA . SER A 1 199 ? 36.206 -10.502 4.756 1.00 85.56 199 SER A CA 1
ATOM 1632 C C . SER A 1 199 ? 36.683 -9.397 3.815 1.00 85.56 199 SER A C 1
ATOM 1634 O O . SER A 1 199 ? 37.323 -9.697 2.813 1.00 85.56 199 SER A O 1
ATOM 1636 N N . MET A 1 200 ? 36.448 -8.119 4.134 1.00 82.12 200 MET A N 1
ATOM 1637 C CA . MET A 1 200 ? 36.966 -7.021 3.307 1.00 82.12 200 MET A CA 1
ATOM 1638 C C . MET A 1 200 ? 38.495 -6.915 3.361 1.00 82.12 200 MET A C 1
ATOM 1640 O O . MET A 1 200 ? 39.122 -6.592 2.355 1.00 82.12 200 MET A O 1
ATOM 1644 N N . ASN A 1 201 ? 39.113 -7.251 4.497 1.00 83.38 201 ASN A N 1
ATOM 1645 C CA . ASN A 1 201 ? 40.572 -7.249 4.627 1.00 83.38 201 ASN A CA 1
ATOM 1646 C C . ASN A 1 201 ? 41.246 -8.428 3.888 1.00 83.38 201 ASN A C 1
ATOM 1648 O O . ASN A 1 201 ? 42.431 -8.365 3.570 1.00 83.38 201 ASN A O 1
ATOM 1652 N N . MET A 1 202 ? 40.497 -9.489 3.561 1.00 83.56 202 MET A N 1
ATOM 1653 C CA . MET A 1 202 ? 41.013 -10.651 2.818 1.00 83.56 202 MET A CA 1
ATOM 1654 C C . MET A 1 202 ? 41.312 -10.346 1.343 1.00 83.56 202 MET A C 1
ATOM 1656 O O . MET A 1 202 ? 42.060 -11.089 0.716 1.00 83.56 202 MET A O 1
ATOM 1660 N N . ASN A 1 203 ? 40.779 -9.252 0.786 1.00 83.19 203 ASN A N 1
ATOM 1661 C CA . ASN A 1 203 ? 41.009 -8.880 -0.616 1.00 83.19 203 ASN A CA 1
ATOM 1662 C C . ASN A 1 203 ? 42.226 -7.949 -0.815 1.00 83.19 203 ASN A C 1
ATOM 1664 O O . ASN A 1 203 ? 42.404 -7.338 -1.866 1.00 83.19 203 ASN A O 1
ATOM 1668 N N . SER A 1 204 ? 43.069 -7.822 0.212 1.00 83.44 204 SER A N 1
ATOM 1669 C CA . SER A 1 204 ? 44.310 -7.050 0.185 1.00 83.44 204 SER A CA 1
ATOM 1670 C C . SER A 1 204 ? 45.441 -7.868 -0.447 1.00 83.44 204 SER A C 1
ATOM 1672 O O . SER A 1 204 ? 46.086 -8.690 0.206 1.00 83.44 204 SER A O 1
ATOM 1674 N N . GLN A 1 205 ? 45.698 -7.652 -1.737 1.00 87.44 205 GLN A N 1
ATOM 1675 C CA . GLN A 1 205 ? 46.813 -8.276 -2.454 1.00 87.44 205 GLN A CA 1
ATOM 1676 C C . GLN A 1 205 ? 47.985 -7.291 -2.590 1.00 87.44 205 GLN A C 1
ATOM 1678 O O . GLN A 1 205 ? 47.961 -6.389 -3.423 1.00 87.44 205 GLN A O 1
ATOM 1683 N N . LYS A 1 206 ? 49.047 -7.477 -1.789 1.00 88.56 206 LYS A N 1
ATOM 1684 C CA . LYS A 1 206 ? 50.211 -6.559 -1.714 1.00 88.56 206 LYS A CA 1
ATOM 1685 C C . LYS A 1 206 ? 50.948 -6.329 -3.041 1.00 88.56 206 LYS A C 1
ATOM 1687 O O . LYS A 1 206 ? 51.630 -5.320 -3.186 1.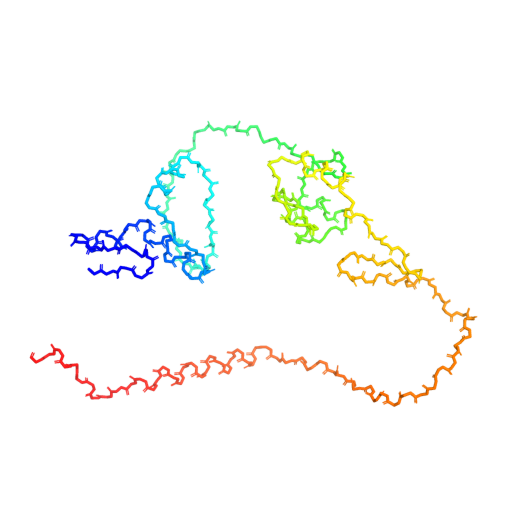00 88.56 206 LYS A O 1
ATOM 1692 N N . HIS A 1 207 ? 50.837 -7.257 -3.987 1.00 90.50 207 HIS A N 1
ATOM 1693 C CA . HIS A 1 207 ? 51.554 -7.218 -5.265 1.00 90.50 207 HIS A CA 1
ATOM 1694 C C . HIS A 1 207 ? 50.625 -7.376 -6.472 1.00 90.50 207 HIS A C 1
ATOM 1696 O O . HIS A 1 207 ? 51.059 -7.841 -7.523 1.00 90.50 207 HIS A O 1
ATOM 1702 N N . PHE A 1 208 ? 49.351 -7.001 -6.335 1.00 91.12 208 PHE A N 1
ATOM 1703 C CA . PHE A 1 208 ? 48.426 -7.032 -7.462 1.00 91.12 208 PHE A CA 1
ATOM 1704 C C . PHE A 1 208 ? 48.873 -6.044 -8.547 1.00 91.12 208 PHE A C 1
ATOM 1706 O O . PHE A 1 208 ? 48.909 -4.832 -8.325 1.00 91.12 208 PHE A O 1
ATOM 1713 N N . ARG A 1 209 ? 49.222 -6.570 -9.724 1.00 88.38 209 ARG A N 1
ATOM 1714 C CA . ARG A 1 209 ? 49.399 -5.788 -10.948 1.00 88.38 209 ARG A CA 1
ATOM 1715 C C . ARG A 1 209 ? 48.228 -6.097 -11.875 1.00 88.38 209 ARG A C 1
ATOM 1717 O O . ARG A 1 209 ? 48.079 -7.254 -12.252 1.00 88.38 209 ARG A O 1
ATOM 1724 N N . PRO A 1 210 ? 47.397 -5.106 -12.223 1.00 87.06 210 PRO A N 1
ATOM 1725 C CA . PRO A 1 210 ? 46.328 -5.331 -13.177 1.00 87.06 210 PRO A CA 1
ATOM 1726 C C . PRO A 1 210 ? 46.893 -5.618 -14.575 1.00 87.06 210 PRO A C 1
ATOM 1728 O O . PRO A 1 210 ? 47.723 -4.858 -15.073 1.00 87.06 210 PRO A O 1
ATOM 1731 N N . ASP A 1 211 ? 46.396 -6.679 -15.214 1.00 84.50 211 ASP A N 1
ATOM 1732 C CA . ASP A 1 211 ? 46.848 -7.154 -16.534 1.00 84.50 211 ASP A CA 1
ATOM 1733 C C . ASP A 1 211 ? 46.625 -6.153 -17.679 1.00 84.50 211 ASP A C 1
ATOM 1735 O O . ASP A 1 211 ? 47.266 -6.243 -18.718 1.00 84.50 211 ASP A O 1
ATOM 1739 N N . TRP A 1 212 ? 45.752 -5.160 -17.503 1.00 84.25 212 TRP A N 1
ATOM 1740 C CA . TRP A 1 212 ? 45.431 -4.177 -18.544 1.00 84.25 212 TRP A CA 1
ATOM 1741 C C . TRP A 1 212 ? 46.472 -3.054 -18.705 1.00 84.25 212 TRP A C 1
ATOM 1743 O O . TRP A 1 212 ? 46.267 -2.150 -19.509 1.00 84.25 212 TRP A O 1
ATOM 1753 N N . MET A 1 213 ? 47.577 -3.090 -17.953 1.00 72.44 213 MET A N 1
ATOM 1754 C CA . MET A 1 213 ? 48.717 -2.172 -18.109 1.00 72.44 213 MET A CA 1
ATOM 1755 C C . MET A 1 213 ? 49.848 -2.727 -19.007 1.00 72.44 213 MET A C 1
ATOM 1757 O O . MET A 1 213 ? 50.977 -2.240 -18.918 1.00 72.44 213 MET A O 1
ATOM 1761 N N . GLN A 1 214 ? 49.571 -3.731 -19.849 1.00 60.00 214 GLN A N 1
ATOM 1762 C CA . GLN A 1 214 ? 50.501 -4.249 -20.867 1.00 60.00 214 GLN A CA 1
ATOM 1763 C C . GLN A 1 214 ? 50.205 -3.714 -22.267 1.00 60.00 214 GLN A C 1
ATOM 1765 O O . GLN A 1 214 ? 49.012 -3.643 -22.635 1.00 60.00 214 GLN A O 1
#

Sequence (214 aa):
MKCTACQVELVDNLKEHYKSDLHKLNVQRQMYHIPPISKEEFELEGASSDVSVDISLDTKEFSREIKNKNENKLKQKIVTEICLFCEKEESFEHYLEHDLNDNEISYLLNKTCYVCNEGFTNKPGLKKHLQDESHRTAVIKNKNLVLENGKIIYNRGRNIENEQIVRSAPRNTELINFKPKVENFEEKNQAEKNKLKTSMNMNSQKHFRPDWMQ

pLDDT: mean 76.05, std 20.03, range [38.66, 96.69]

Organism: NCBI:txid6039

Secondary structure (DSSP, 8-state):
-B-TTT-PBPSS-HHHHHHSHHHHHHHHHHHTTPPPPPHHHHHHHTTS--------------------------------PBPSSSSSBP-HHHHHTTT--HHHHHHHHTTB-TTT--B-SSHHHHHHHHHHS-TT--EEETTEEE-TTS-EE--TT----S----------------------HHHHHHHHHHHHHHHHHTT--TT---GGG-